Protein AF-W6RPZ1-F1 (afdb_monomer_lite)

Organism: NCBI:txid348824

Secondary structure (DSSP, 8-state):
-----------HHHHHHHHHTTSPPPPSEEEEEETTTTEEEEEE-TTT-SEEEEEETTEEEEEESGGGGGGHHHHHHHHHHHHTTS-HHHHHHHHHHHHHHHHHH-SHHHHHHHHS-HHHHHHHIIIIITTT--HHHHHHHHHHHHHHHHHT-TT--GGGHHHHHTSPPPPP-----------PPP-

Structure (mmCIF, N/CA/C/O backbone):
data_AF-W6RPZ1-F1
#
_entry.id   AF-W6RPZ1-F1
#
loop_
_atom_site.group_PDB
_atom_site.id
_atom_site.type_symbol
_atom_site.label_atom_id
_atom_site.label_alt_id
_atom_site.label_comp_id
_atom_site.label_asym_id
_atom_site.label_entity_id
_atom_site.label_seq_id
_atom_site.pdbx_PDB_ins_code
_atom_site.Cartn_x
_atom_site.Cartn_y
_atom_site.Cartn_z
_atom_site.occupancy
_atom_site.B_iso_or_equiv
_atom_site.auth_seq_id
_atom_site.auth_comp_id
_atom_site.auth_asym_id
_atom_site.auth_atom_id
_atom_site.pdbx_PDB_model_num
ATOM 1 N N . MET A 1 1 ? 22.944 -23.052 -33.162 1.00 38.25 1 MET A N 1
ATOM 2 C CA . MET A 1 1 ? 22.452 -21.663 -33.045 1.00 38.25 1 MET A CA 1
ATOM 3 C C . MET A 1 1 ? 21.225 -21.712 -32.154 1.00 38.25 1 MET A C 1
ATOM 5 O O . MET A 1 1 ? 20.197 -22.209 -32.590 1.00 38.25 1 MET A O 1
ATOM 9 N N . ASN A 1 2 ? 21.373 -21.346 -30.879 1.00 35.12 2 ASN A N 1
ATOM 10 C CA . ASN A 1 2 ? 20.281 -21.410 -29.909 1.00 35.12 2 ASN A CA 1
ATOM 11 C C . ASN A 1 2 ? 19.407 -20.166 -30.061 1.00 35.12 2 ASN A C 1
ATOM 13 O O . ASN A 1 2 ? 19.820 -19.068 -29.692 1.00 35.12 2 ASN A O 1
ATOM 17 N N . ASN A 1 3 ? 18.204 -20.355 -30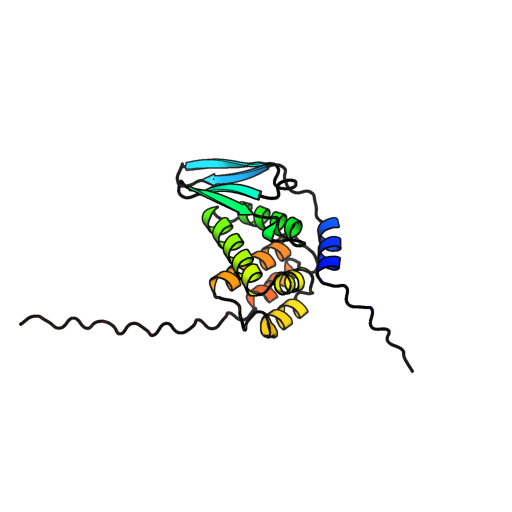.599 1.00 40.59 3 ASN A N 1
ATOM 18 C CA . ASN A 1 3 ? 17.135 -19.370 -30.541 1.00 40.59 3 ASN A CA 1
ATOM 19 C C . ASN A 1 3 ? 16.603 -19.329 -29.104 1.00 40.59 3 ASN A C 1
ATOM 21 O O . ASN A 1 3 ? 15.656 -20.036 -28.767 1.00 40.59 3 ASN A O 1
ATOM 25 N N . ASN A 1 4 ? 17.228 -18.516 -28.250 1.00 40.59 4 ASN A N 1
ATOM 26 C CA . ASN A 1 4 ? 16.600 -18.085 -27.007 1.00 40.59 4 ASN A CA 1
ATOM 27 C C . ASN A 1 4 ? 15.444 -17.156 -27.383 1.00 40.59 4 ASN A C 1
ATOM 29 O O . ASN A 1 4 ? 15.630 -15.955 -27.577 1.00 40.59 4 ASN A O 1
ATOM 33 N N . ALA A 1 5 ? 14.256 -17.738 -27.524 1.00 39.44 5 ALA A N 1
ATOM 34 C CA . ALA A 1 5 ? 13.014 -16.995 -27.476 1.00 39.44 5 ALA A CA 1
ATOM 35 C C . ALA A 1 5 ? 12.955 -16.300 -26.111 1.00 39.44 5 ALA A C 1
ATOM 37 O O . ALA A 1 5 ? 12.783 -16.938 -25.076 1.00 39.44 5 ALA A O 1
ATOM 38 N N . ILE A 1 6 ? 13.179 -14.989 -26.113 1.00 43.00 6 ILE A N 1
ATOM 39 C CA . ILE A 1 6 ? 12.844 -14.124 -24.990 1.00 43.00 6 ILE A CA 1
ATOM 40 C C . ILE A 1 6 ? 11.321 -14.193 -24.899 1.00 43.00 6 ILE A C 1
ATOM 42 O O . ILE A 1 6 ? 10.632 -13.672 -25.778 1.00 43.00 6 ILE A O 1
ATOM 46 N N . GLU A 1 7 ? 10.792 -14.902 -23.900 1.00 44.97 7 GLU A N 1
ATOM 47 C CA . GLU A 1 7 ? 9.366 -14.820 -23.601 1.00 44.97 7 GLU A CA 1
ATOM 48 C C . GLU A 1 7 ? 8.992 -13.342 -23.425 1.00 44.97 7 GLU A C 1
ATOM 50 O O . GLU A 1 7 ? 9.754 -12.589 -22.806 1.00 44.97 7 GLU A O 1
ATOM 55 N N . PRO A 1 8 ? 7.864 -12.882 -23.990 1.00 45.50 8 PRO A N 1
ATOM 56 C CA . PRO A 1 8 ? 7.471 -11.492 -23.860 1.00 45.50 8 PRO A CA 1
ATOM 57 C C . PRO A 1 8 ? 7.270 -11.204 -22.374 1.00 45.50 8 PRO A C 1
ATOM 59 O O . PRO A 1 8 ? 6.371 -11.771 -21.756 1.00 45.50 8 PRO A O 1
ATOM 62 N N . TYR A 1 9 ? 8.117 -10.339 -21.803 1.00 52.22 9 TYR A N 1
ATOM 63 C CA . TYR A 1 9 ? 7.923 -9.787 -20.465 1.00 52.22 9 TYR A CA 1
ATOM 64 C C . TYR A 1 9 ? 6.465 -9.339 -20.352 1.00 52.22 9 TYR A C 1
ATOM 66 O O . TYR A 1 9 ? 6.055 -8.370 -20.996 1.00 52.22 9 TYR A O 1
ATOM 74 N N . SER A 1 10 ? 5.655 -10.075 -19.590 1.00 61.75 10 SER A N 1
ATOM 75 C CA . SER A 1 10 ? 4.268 -9.689 -19.370 1.00 61.75 10 SER A CA 1
ATOM 76 C C . SER A 1 10 ? 4.265 -8.328 -18.692 1.00 61.75 10 SER A C 1
ATOM 78 O O . SER A 1 10 ? 5.002 -8.125 -17.725 1.00 61.75 10 SER A O 1
ATOM 80 N N . ALA A 1 11 ? 3.448 -7.400 -19.194 1.00 81.75 11 ALA A N 1
ATOM 81 C CA . ALA A 1 11 ? 3.313 -6.081 -18.591 1.00 81.75 11 ALA A CA 1
ATOM 82 C C . ALA A 1 11 ? 3.039 -6.214 -17.076 1.00 81.75 11 ALA A C 1
ATOM 84 O O . ALA A 1 11 ? 2.285 -7.115 -16.688 1.00 81.75 11 ALA A O 1
ATOM 85 N N . PRO A 1 12 ? 3.598 -5.336 -16.217 1.00 83.56 12 PRO A N 1
ATOM 86 C CA . PRO A 1 12 ? 3.402 -5.406 -14.766 1.00 83.56 12 PRO A CA 1
ATOM 87 C C . PRO A 1 12 ? 1.932 -5.526 -14.347 1.00 83.56 12 PRO A C 1
ATOM 89 O O . PRO A 1 12 ? 1.624 -6.214 -13.381 1.00 83.56 12 PRO A O 1
ATOM 92 N N . SER A 1 13 ? 1.014 -4.930 -15.112 1.00 86.06 13 SER A N 1
ATOM 93 C CA . SER A 1 13 ? -0.432 -5.040 -14.907 1.00 86.06 13 SER A CA 1
ATOM 94 C C . SER A 1 13 ? -0.954 -6.480 -14.962 1.00 86.06 13 SER A C 1
ATOM 96 O O . SER A 1 13 ? -1.720 -6.878 -14.088 1.00 86.06 13 SER A O 1
ATOM 98 N N . VAL A 1 14 ? -0.507 -7.284 -15.931 1.00 89.88 14 VAL A N 1
ATOM 99 C CA . VAL A 1 14 ? -0.912 -8.693 -16.079 1.00 89.88 14 VAL A CA 1
ATOM 100 C C . VAL A 1 14 ? -0.417 -9.520 -14.898 1.00 89.88 14 VAL A C 1
ATOM 102 O O . VAL A 1 14 ? -1.154 -10.350 -14.361 1.00 89.88 14 VAL A O 1
ATOM 105 N N . GLU A 1 15 ? 0.824 -9.286 -14.474 1.00 93.06 15 GLU A N 1
ATOM 106 C CA . GLU A 1 15 ? 1.410 -10.033 -13.364 1.00 93.06 15 GLU A CA 1
ATOM 107 C C . GLU A 1 15 ? 0.782 -9.639 -12.023 1.00 93.06 15 GLU A C 1
ATOM 109 O O . GLU A 1 15 ? 0.489 -10.512 -11.206 1.00 93.06 15 GLU A O 1
ATOM 114 N N . ILE A 1 16 ? 0.447 -8.358 -11.834 1.00 94.44 16 ILE A N 1
ATOM 115 C CA . ILE A 1 16 ? -0.353 -7.915 -10.689 1.00 94.44 16 ILE A CA 1
ATOM 116 C C . ILE A 1 16 ? -1.702 -8.633 -10.669 1.00 94.44 16 ILE A C 1
ATOM 118 O O . ILE A 1 16 ? -2.063 -9.178 -9.631 1.00 94.44 16 ILE A O 1
ATOM 122 N N . THR A 1 17 ? -2.425 -8.711 -11.791 1.00 93.62 17 THR A N 1
ATOM 123 C CA . THR A 1 17 ? -3.714 -9.422 -11.835 1.00 93.62 17 THR A CA 1
ATOM 124 C C . THR A 1 17 ? -3.567 -10.894 -11.437 1.00 93.62 17 THR A C 1
ATOM 126 O O . THR A 1 17 ? -4.350 -11.395 -10.626 1.00 93.62 17 THR A O 1
ATOM 129 N N . ARG A 1 18 ? -2.542 -11.591 -11.945 1.00 93.75 18 ARG A N 1
ATOM 130 C CA . ARG A 1 18 ? -2.256 -12.990 -11.572 1.00 93.75 18 ARG A CA 1
ATOM 131 C C . ARG A 1 18 ? -1.896 -13.140 -10.099 1.00 93.75 18 ARG A C 1
ATOM 133 O O . ARG A 1 18 ? -2.309 -14.113 -9.470 1.00 93.75 18 ARG A O 1
ATOM 140 N N . MET A 1 19 ? -1.120 -12.205 -9.559 1.00 95.31 19 MET A N 1
ATOM 141 C CA . MET A 1 19 ? -0.749 -12.175 -8.149 1.00 95.31 19 MET A CA 1
ATOM 142 C C . MET A 1 19 ? -1.978 -11.935 -7.269 1.00 95.31 19 MET A C 1
ATOM 144 O O . MET A 1 19 ? -2.197 -12.691 -6.326 1.00 95.31 19 MET A O 1
ATOM 148 N N . SER A 1 20 ? -2.816 -10.951 -7.606 1.00 95.25 20 SER A N 1
ATOM 149 C CA . SER A 1 20 ? -4.053 -10.629 -6.888 1.00 95.25 20 SER A CA 1
ATOM 150 C C . SER A 1 20 ? -5.038 -11.794 -6.861 1.00 95.25 20 SER A C 1
ATOM 152 O O . SER A 1 20 ? -5.649 -12.035 -5.825 1.00 95.25 20 SER A O 1
ATOM 154 N N . ALA A 1 21 ? -5.143 -12.562 -7.948 1.00 94.56 21 ALA A N 1
ATOM 155 C CA . ALA A 1 21 ? -6.014 -13.737 -8.018 1.00 94.56 21 ALA A CA 1
ATOM 156 C C . ALA A 1 21 ? -5.616 -14.873 -7.052 1.00 94.56 21 ALA A C 1
ATOM 158 O O . ALA A 1 21 ? -6.431 -15.748 -6.772 1.00 94.56 21 ALA A O 1
ATOM 159 N N . LYS A 1 22 ? -4.373 -14.877 -6.551 1.00 95.38 22 LYS A N 1
ATOM 160 C CA . LYS A 1 22 ? -3.854 -15.883 -5.606 1.00 95.38 22 LYS A CA 1
ATOM 161 C C . LYS A 1 22 ? -3.906 -15.423 -4.148 1.00 95.38 22 LYS A C 1
ATOM 163 O O . LYS A 1 22 ? -3.522 -16.189 -3.265 1.00 95.38 22 LYS A O 1
ATOM 168 N N . LEU A 1 23 ? -4.311 -14.179 -3.889 1.00 96.25 23 LEU A N 1
ATOM 169 C CA . LEU A 1 23 ? -4.350 -13.644 -2.534 1.00 96.25 23 LEU A CA 1
ATOM 170 C C . LEU A 1 23 ? -5.504 -14.264 -1.733 1.00 96.25 23 LEU A C 1
ATOM 172 O O . LEU A 1 23 ? -6.567 -14.539 -2.297 1.00 96.25 23 LEU A O 1
ATOM 176 N N . PRO A 1 24 ? -5.315 -14.488 -0.421 1.00 96.31 24 PRO A N 1
ATOM 177 C CA . PRO A 1 24 ? -6.399 -14.927 0.444 1.00 96.31 24 PRO A CA 1
ATOM 178 C C . PRO A 1 24 ? -7.517 -13.870 0.497 1.00 96.31 24 PRO A C 1
ATOM 180 O O . PRO A 1 24 ? -7.294 -12.702 0.177 1.00 96.31 24 PRO A O 1
ATOM 183 N N . PRO A 1 25 ? -8.733 -14.244 0.924 1.00 96.12 25 PRO A N 1
ATOM 184 C CA . PRO A 1 25 ? -9.781 -13.261 1.154 1.00 96.12 25 PRO A CA 1
ATOM 185 C C . PRO A 1 25 ? -9.370 -12.274 2.257 1.00 96.12 25 PRO A C 1
ATOM 187 O O . PRO A 1 25 ? -8.795 -12.655 3.279 1.00 96.12 25 PRO A O 1
ATOM 190 N N . LEU A 1 26 ? -9.709 -10.998 2.060 1.00 96.38 26 LEU A N 1
ATOM 191 C CA . LEU A 1 26 ? -9.531 -9.959 3.073 1.00 96.38 26 LEU A CA 1
ATOM 192 C C . LEU A 1 26 ? -10.459 -10.202 4.273 1.00 96.38 26 LEU A C 1
ATOM 194 O O . LEU A 1 26 ? -11.569 -10.714 4.097 1.00 96.38 26 LEU A O 1
ATOM 198 N N . PRO A 1 27 ? -10.053 -9.807 5.494 1.00 95.00 27 PRO A N 1
ATOM 199 C CA . PRO A 1 27 ? -10.939 -9.884 6.643 1.00 95.00 27 PRO A CA 1
ATOM 200 C C . PRO A 1 27 ? -12.176 -8.996 6.424 1.00 95.00 27 PRO A C 1
ATOM 202 O O . PRO A 1 27 ? -12.043 -7.872 5.933 1.00 95.00 27 PRO A O 1
ATOM 205 N N . PRO A 1 28 ? -13.376 -9.450 6.831 1.00 93.50 28 PRO A N 1
ATOM 206 C CA . PRO A 1 28 ? -14.614 -8.694 6.625 1.00 93.50 28 PRO A CA 1
ATOM 207 C C . PRO A 1 28 ? -14.677 -7.423 7.481 1.00 93.50 28 PRO A C 1
ATOM 209 O O . PRO A 1 28 ? -15.395 -6.481 7.155 1.00 93.50 28 PRO A O 1
ATOM 212 N N . VAL A 1 29 ? -13.933 -7.402 8.592 1.00 95.75 29 VAL A N 1
ATOM 213 C CA . VAL A 1 29 ? -13.877 -6.283 9.530 1.00 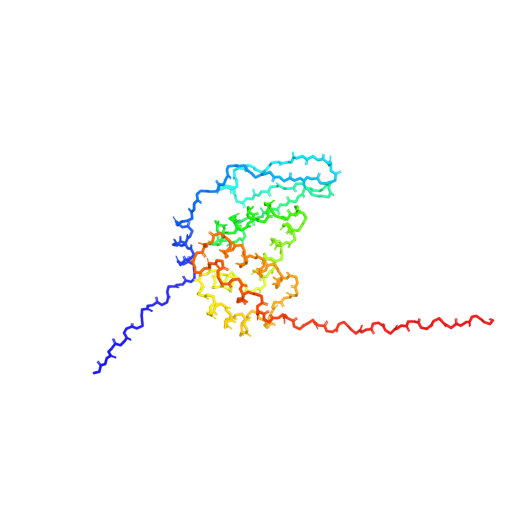95.75 29 VAL A CA 1
ATOM 214 C C . VAL A 1 29 ? -12.432 -6.039 9.944 1.00 95.75 29 VAL A C 1
ATOM 216 O O . VAL A 1 29 ? -11.751 -6.953 10.411 1.00 95.75 29 VAL A O 1
ATOM 219 N N . ILE A 1 30 ? -11.989 -4.791 9.836 1.00 96.00 30 ILE A N 1
ATOM 220 C CA . ILE A 1 30 ? -10.723 -4.303 10.388 1.00 96.00 30 ILE A CA 1
ATOM 221 C C . ILE A 1 30 ? -11.070 -3.424 11.578 1.00 96.00 30 ILE A C 1
ATOM 223 O O . ILE A 1 30 ? -11.913 -2.537 11.466 1.00 96.00 30 ILE A O 1
ATOM 227 N N . ARG A 1 31 ? -10.436 -3.661 12.724 1.00 95.75 31 ARG A N 1
ATOM 228 C CA . ARG A 1 31 ? -10.600 -2.817 13.909 1.00 95.75 31 ARG A CA 1
ATOM 229 C C . ARG A 1 31 ? -9.375 -1.940 14.083 1.00 95.75 31 ARG A C 1
ATOM 231 O O . ARG A 1 31 ? -8.261 -2.412 13.876 1.00 95.75 31 ARG A O 1
ATOM 238 N N . TYR A 1 32 ? -9.593 -0.701 14.492 1.00 95.38 32 TYR A N 1
ATOM 239 C CA . TYR A 1 32 ? -8.529 0.228 14.840 1.00 95.38 32 TYR A CA 1
ATOM 240 C C . TYR A 1 32 ? -8.935 1.040 16.067 1.00 95.38 32 TYR A C 1
ATOM 242 O O . TYR A 1 32 ? -10.123 1.183 16.359 1.00 95.38 32 TYR A O 1
ATOM 250 N N . PHE A 1 33 ? -7.946 1.531 16.802 1.00 93.38 33 PHE A N 1
ATOM 251 C CA . PHE A 1 33 ? -8.168 2.385 17.960 1.00 93.38 33 PHE A CA 1
ATOM 252 C C . PHE A 1 33 ? -8.067 3.853 17.539 1.00 93.38 33 PHE A C 1
ATOM 254 O O . PHE A 1 33 ? -7.085 4.234 16.904 1.00 93.38 33 PHE A O 1
ATOM 261 N N . ASP A 1 34 ? -9.096 4.636 17.848 1.00 92.00 34 ASP A N 1
ATOM 262 C CA . ASP A 1 34 ? -9.131 6.089 17.684 1.00 92.00 34 ASP A CA 1
ATOM 263 C C . ASP A 1 34 ? -8.743 6.722 19.023 1.00 92.00 34 ASP A C 1
ATOM 265 O O . ASP A 1 34 ? -9.481 6.618 20.004 1.00 92.00 34 ASP A O 1
ATOM 269 N N . ASP A 1 35 ? -7.562 7.327 19.073 1.00 89.62 35 ASP A N 1
ATOM 270 C CA . ASP A 1 35 ? -6.992 7.923 20.279 1.00 89.62 35 ASP A CA 1
ATOM 271 C C . ASP A 1 35 ? -7.631 9.268 20.645 1.00 89.62 35 ASP A C 1
ATOM 273 O O . ASP A 1 35 ? -7.681 9.612 21.826 1.00 89.62 35 ASP A O 1
ATOM 277 N N . PHE A 1 36 ? -8.185 9.992 19.670 1.00 90.12 36 PHE A N 1
ATOM 278 C CA . PHE A 1 36 ? -8.872 11.260 19.899 1.00 90.12 36 PHE A CA 1
ATOM 279 C C . PHE A 1 36 ? -10.185 11.057 20.660 1.00 90.12 36 PHE A C 1
ATOM 281 O O . PHE A 1 36 ? -10.463 11.769 21.626 1.00 90.12 36 PHE A O 1
ATOM 288 N N . TYR A 1 37 ? -10.985 10.069 20.252 1.00 91.44 37 TYR A N 1
ATOM 289 C CA . TYR A 1 37 ? -12.233 9.713 20.941 1.00 91.44 37 TYR A CA 1
ATOM 290 C C . TYR A 1 37 ? -12.067 8.599 21.981 1.00 91.44 37 TYR A C 1
ATOM 292 O O . TYR A 1 37 ? -13.023 8.285 22.690 1.00 91.44 37 TYR A O 1
ATOM 300 N N . ASN A 1 38 ? -10.868 8.023 22.098 1.00 92.75 38 ASN A N 1
ATOM 301 C CA . ASN A 1 38 ? -10.547 6.921 23.004 1.00 92.75 38 ASN A CA 1
ATOM 302 C C . ASN A 1 38 ? -11.487 5.708 22.821 1.00 92.75 38 ASN A C 1
ATOM 304 O O . ASN A 1 38 ? -11.974 5.128 23.795 1.00 92.75 38 ASN A O 1
ATOM 308 N N . GLU A 1 39 ? -11.762 5.322 21.569 1.00 94.56 39 GLU A N 1
ATOM 309 C CA . GLU A 1 39 ? -12.688 4.230 21.249 1.00 94.56 39 GLU A CA 1
ATOM 310 C C . GLU A 1 39 ? -12.196 3.287 20.144 1.00 94.56 39 GLU A C 1
ATOM 312 O O . GLU A 1 39 ? -11.403 3.638 19.271 1.00 94.56 39 GLU A O 1
ATOM 317 N N . MET A 1 40 ? -12.695 2.047 20.174 1.00 95.75 40 MET A N 1
ATOM 318 C CA . MET A 1 40 ? -12.450 1.072 19.113 1.00 95.75 40 MET A CA 1
ATOM 319 C C . MET A 1 40 ? -13.421 1.302 17.956 1.00 95.75 40 MET A C 1
ATOM 321 O O . MET A 1 40 ? -14.633 1.154 18.109 1.00 95.75 40 MET A O 1
ATOM 325 N N . ARG A 1 41 ? -12.881 1.574 16.771 1.00 95.81 41 ARG A N 1
ATOM 326 C CA . ARG A 1 41 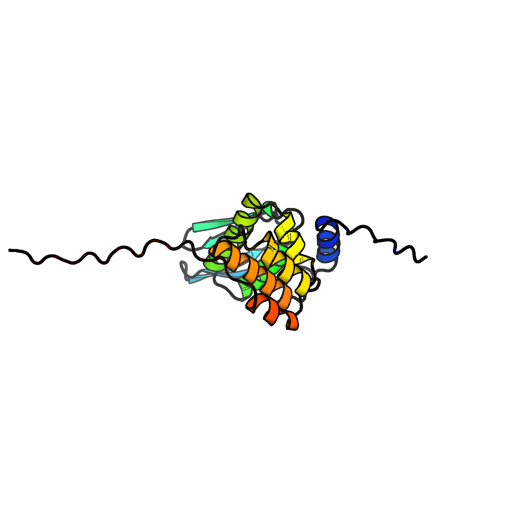? -13.636 1.714 15.524 1.00 95.81 41 ARG A CA 1
ATOM 327 C C . ARG A 1 41 ? -13.472 0.491 14.632 1.00 95.81 41 ARG A C 1
ATOM 329 O O . ARG A 1 41 ? -12.566 -0.328 14.808 1.00 95.81 41 ARG A O 1
ATOM 336 N N . SER A 1 42 ? -14.373 0.356 13.661 1.00 96.06 42 SER A N 1
ATOM 337 C CA . SER A 1 42 ? -14.346 -0.742 12.697 1.00 96.06 42 SER A CA 1
ATOM 338 C C . SER A 1 42 ? -14.580 -0.264 11.273 1.00 96.06 42 SER A C 1
ATOM 340 O O . SER A 1 42 ? -15.553 0.442 11.021 1.00 96.06 42 SER A O 1
ATOM 342 N N . ILE A 1 43 ? -13.753 -0.739 10.351 1.00 96.12 43 ILE A N 1
ATOM 343 C CA . ILE A 1 43 ? -13.933 -0.624 8.904 1.00 96.12 43 ILE A CA 1
ATOM 344 C C . ILE A 1 43 ? -14.510 -1.957 8.428 1.00 96.12 43 ILE A C 1
ATOM 346 O O . ILE A 1 43 ? -13.993 -3.015 8.796 1.00 96.12 43 ILE A O 1
ATOM 350 N N . ARG A 1 44 ? -15.585 -1.919 7.643 1.00 94.56 44 ARG A N 1
ATOM 351 C CA . ARG A 1 44 ? -16.259 -3.108 7.101 1.00 94.56 44 ARG A CA 1
ATOM 352 C C . ARG A 1 44 ? -16.146 -3.134 5.583 1.00 94.56 44 ARG A C 1
ATOM 354 O O . ARG A 1 44 ? -15.914 -2.094 4.975 1.00 94.56 44 ARG A O 1
ATOM 361 N N . ASP A 1 45 ? -16.289 -4.323 5.005 1.00 91.19 45 ASP A N 1
ATOM 362 C CA . ASP A 1 45 ? -16.468 -4.524 3.560 1.00 91.19 45 ASP A CA 1
ATOM 363 C C . ASP A 1 45 ? -15.353 -3.905 2.694 1.00 91.19 45 ASP A C 1
ATOM 365 O O . ASP A 1 45 ? -15.576 -3.441 1.575 1.00 91.19 45 ASP A O 1
ATOM 369 N N . ILE A 1 46 ? -14.113 -3.913 3.201 1.00 94.62 46 ILE A N 1
ATOM 370 C CA . ILE A 1 46 ? -12.951 -3.368 2.480 1.00 94.62 46 ILE A CA 1
ATOM 371 C C . ILE A 1 46 ? -12.703 -4.088 1.147 1.00 94.62 46 ILE A C 1
ATOM 373 O O . ILE A 1 46 ? -12.176 -3.487 0.220 1.00 94.62 46 ILE A O 1
ATOM 377 N N . SER A 1 47 ? -13.077 -5.366 1.029 1.00 92.81 47 SER A N 1
ATOM 378 C CA . SER A 1 47 ? -12.861 -6.156 -0.187 1.00 92.81 47 SER A CA 1
ATOM 379 C C . SER A 1 47 ? -13.643 -5.611 -1.381 1.00 92.81 47 SER A C 1
ATOM 381 O O . SER A 1 47 ? -13.076 -5.483 -2.465 1.00 92.81 47 SER A O 1
ATOM 383 N N . SER A 1 48 ? -14.912 -5.256 -1.175 1.00 91.75 48 SER A N 1
ATOM 384 C CA . SER A 1 48 ? -15.826 -4.761 -2.210 1.00 91.75 48 SER A CA 1
ATOM 385 C C . SER A 1 48 ? -15.829 -3.239 -2.351 1.00 91.75 48 SER A C 1
ATOM 387 O O . SER A 1 48 ? -16.312 -2.724 -3.356 1.00 91.75 48 SER A O 1
ATOM 389 N N . SER A 1 49 ? -15.293 -2.511 -1.372 1.00 93.00 49 SER A N 1
ATOM 390 C CA . SER A 1 49 ? -15.302 -1.048 -1.376 1.00 93.00 49 SER A CA 1
ATOM 391 C C . SER A 1 49 ? -14.154 -0.471 -2.211 1.00 93.00 49 SER A C 1
ATOM 393 O O . SER A 1 49 ? -12.989 -0.792 -1.977 1.00 93.00 49 SER A O 1
ATOM 395 N N . GLY A 1 50 ? -14.468 0.429 -3.148 1.00 93.69 50 GLY A N 1
ATOM 396 C CA . GLY A 1 50 ? -13.474 1.258 -3.854 1.00 93.69 50 GLY A CA 1
ATOM 397 C C . GLY A 1 50 ? -12.933 2.401 -2.989 1.00 93.69 50 GLY A C 1
ATOM 398 O O . GLY A 1 50 ? -11.837 2.902 -3.199 1.00 93.69 50 GLY A O 1
ATOM 399 N N . LYS A 1 51 ? -13.662 2.778 -1.934 1.00 95.38 51 LYS A N 1
ATOM 400 C CA . LYS A 1 51 ? -13.271 3.831 -0.997 1.00 95.38 51 LYS A CA 1
ATOM 401 C C . LYS A 1 51 ? -13.728 3.483 0.410 1.00 95.38 51 LYS A C 1
ATOM 403 O O . LYS A 1 51 ? -14.834 2.983 0.591 1.00 95.38 51 LYS A O 1
ATOM 408 N N . ILE A 1 52 ? -12.900 3.783 1.403 1.00 95.81 52 ILE A N 1
ATOM 409 C CA . ILE A 1 52 ? -13.245 3.613 2.819 1.00 95.81 52 ILE A CA 1
ATOM 410 C C . ILE A 1 52 ? -13.103 4.931 3.572 1.00 95.81 52 ILE A C 1
ATOM 412 O O . ILE A 1 52 ? -12.266 5.766 3.222 1.00 95.81 52 ILE A O 1
ATOM 416 N N . SER A 1 53 ? -13.921 5.094 4.609 1.00 95.25 53 SER A N 1
ATOM 417 C CA . SER A 1 53 ? -13.843 6.205 5.554 1.00 95.25 53 SER A CA 1
ATOM 418 C C . SER A 1 53 ? -13.162 5.771 6.851 1.00 95.25 53 SER A C 1
ATOM 420 O O . SER A 1 53 ? -13.359 4.649 7.323 1.00 95.25 53 SER A O 1
ATOM 422 N N . ILE A 1 54 ? -12.339 6.655 7.405 1.00 94.81 54 ILE A N 1
ATOM 423 C CA . ILE A 1 54 ? -11.593 6.466 8.645 1.00 94.81 54 ILE A CA 1
ATOM 424 C C . ILE A 1 54 ? -11.658 7.780 9.416 1.00 94.81 54 ILE A C 1
ATOM 426 O O . ILE A 1 54 ? -11.247 8.824 8.914 1.00 94.81 54 ILE A O 1
ATOM 430 N N . LEU A 1 55 ? -12.139 7.725 10.651 1.00 94.38 55 LEU A N 1
ATOM 431 C CA . LEU A 1 55 ? -12.064 8.851 11.571 1.00 94.38 55 LEU A CA 1
ATOM 432 C C . LEU A 1 55 ? -10.722 8.842 12.304 1.00 94.38 55 LEU A C 1
ATOM 434 O O . LEU A 1 55 ? -10.374 7.819 12.900 1.00 94.38 55 LEU A O 1
ATOM 438 N N . VAL A 1 56 ? -9.990 9.953 12.211 1.00 91.06 56 VAL A N 1
ATOM 439 C CA . VAL A 1 56 ? -8.657 10.161 12.793 1.00 91.06 56 VAL A CA 1
ATOM 440 C C . VAL A 1 56 ? -8.488 11.633 13.161 1.00 91.06 56 VAL A C 1
ATOM 442 O O . VAL A 1 56 ? -8.858 12.503 12.373 1.00 91.06 56 VAL A O 1
ATOM 445 N N . ASP A 1 57 ? -7.924 11.924 14.335 1.00 88.62 57 ASP A N 1
ATOM 446 C CA . ASP A 1 57 ? -7.720 13.291 14.846 1.00 88.62 57 ASP A CA 1
ATOM 447 C C . ASP A 1 57 ? -9.012 14.137 14.850 1.00 88.62 57 ASP A C 1
ATOM 449 O O . ASP A 1 57 ? -9.004 15.327 14.527 1.00 88.62 57 ASP A O 1
ATOM 453 N N . GLY A 1 58 ? -10.160 13.511 15.133 1.00 90.25 58 GLY A N 1
ATOM 454 C CA . GLY A 1 58 ? -11.466 14.181 15.089 1.00 90.25 58 GLY A CA 1
ATOM 455 C C . GLY A 1 58 ? -12.005 14.458 13.679 1.00 90.25 58 GLY A C 1
ATOM 456 O O . GLY A 1 58 ? -13.063 15.070 13.537 1.00 90.25 58 GLY A O 1
ATOM 457 N N . LEU A 1 59 ? -11.300 14.031 12.627 1.00 92.69 59 LEU A N 1
ATOM 458 C CA . LEU A 1 59 ? -11.637 14.319 11.236 1.00 92.69 59 LEU A CA 1
ATOM 459 C C . LEU A 1 59 ? -11.888 13.043 10.441 1.00 92.69 59 LEU A C 1
ATOM 461 O O . LEU A 1 59 ? -11.161 12.056 10.537 1.00 92.69 59 LEU A O 1
ATOM 465 N N . GLU A 1 60 ? -12.903 13.094 9.585 1.00 94.69 60 GLU A N 1
ATOM 466 C CA . GLU A 1 60 ? -13.162 12.025 8.632 1.00 94.69 60 GLU A CA 1
ATOM 467 C C . GLU A 1 60 ? -12.178 12.129 7.460 1.00 94.69 60 GLU A C 1
ATOM 469 O O . GLU A 1 60 ? -12.009 13.178 6.822 1.00 94.69 60 GLU A O 1
ATOM 474 N N . ARG A 1 61 ? -11.475 11.031 7.201 1.00 95.38 61 ARG A N 1
ATOM 475 C CA . ARG A 1 61 ? -10.500 10.873 6.125 1.00 95.38 61 ARG A CA 1
ATOM 476 C C . ARG A 1 61 ? -10.897 9.692 5.266 1.00 95.38 61 ARG A C 1
ATOM 478 O O . ARG A 1 61 ? -11.515 8.745 5.735 1.00 95.38 61 ARG A O 1
ATOM 485 N N . PHE A 1 62 ? -10.489 9.732 4.006 1.00 95.50 62 PHE A N 1
ATOM 486 C CA . PHE A 1 62 ? -10.810 8.674 3.064 1.00 95.50 62 PHE A CA 1
ATOM 487 C C . PHE A 1 62 ? -9.555 8.062 2.465 1.00 95.50 62 PHE A C 1
ATOM 489 O O . PHE A 1 62 ? -8.608 8.776 2.130 1.00 95.50 62 PHE A O 1
ATOM 496 N N . ILE A 1 63 ? -9.591 6.746 2.281 1.00 96.75 63 ILE A N 1
ATOM 497 C CA . ILE A 1 63 ? -8.662 6.035 1.407 1.00 96.75 63 ILE A CA 1
ATOM 498 C C . ILE A 1 63 ? -9.440 5.653 0.156 1.00 96.75 63 ILE A C 1
ATOM 500 O O . ILE A 1 63 ? -10.417 4.913 0.238 1.00 96.75 63 ILE A O 1
ATOM 504 N N . ASP A 1 64 ? -9.006 6.201 -0.973 1.00 96.12 64 ASP A N 1
ATOM 505 C CA . ASP A 1 64 ? -9.508 5.877 -2.302 1.00 96.12 64 ASP A CA 1
ATOM 506 C C . ASP A 1 64 ? -8.633 4.765 -2.889 1.00 96.12 64 ASP A C 1
ATOM 508 O O . ASP A 1 64 ? -7.456 4.982 -3.193 1.00 96.12 64 ASP A O 1
ATOM 512 N N . PHE A 1 65 ? -9.188 3.558 -2.953 1.00 97.00 65 PHE A N 1
ATOM 513 C CA . PHE A 1 65 ? -8.509 2.398 -3.505 1.00 97.00 65 PHE A CA 1
ATOM 514 C C . PHE A 1 65 ? -8.580 2.334 -5.030 1.00 97.00 65 PHE A C 1
ATOM 516 O O . PHE A 1 65 ? -7.664 1.786 -5.645 1.00 97.00 65 PHE A O 1
ATOM 523 N N . ASP A 1 66 ? -9.594 2.944 -5.645 1.00 95.94 66 ASP A N 1
ATOM 524 C CA . ASP A 1 66 ? -9.730 2.998 -7.104 1.00 95.94 66 ASP A CA 1
ATOM 525 C C . ASP A 1 66 ? -8.540 3.746 -7.730 1.00 95.94 66 ASP A C 1
ATOM 527 O O . ASP A 1 66 ? -8.050 3.388 -8.805 1.00 95.94 66 ASP A O 1
ATOM 531 N N . ALA A 1 67 ? -7.978 4.715 -6.998 1.00 95.69 67 ALA A N 1
ATOM 532 C CA . ALA A 1 67 ? -6.757 5.429 -7.371 1.00 95.69 67 ALA A CA 1
ATOM 533 C C . ALA A 1 67 ? -5.498 4.536 -7.477 1.00 95.69 67 ALA A C 1
ATOM 535 O O . ALA A 1 67 ? -4.500 4.956 -8.070 1.00 95.69 67 ALA A O 1
ATOM 536 N N . PHE A 1 68 ? -5.517 3.310 -6.939 1.00 96.88 68 PHE A N 1
ATOM 537 C CA . PHE A 1 68 ? -4.442 2.328 -7.128 1.00 96.88 68 PHE A CA 1
ATOM 538 C C . PHE A 1 68 ? -4.598 1.496 -8.410 1.00 96.88 68 PHE A C 1
ATOM 540 O O . PHE A 1 68 ? -3.681 0.747 -8.752 1.00 96.88 68 PHE A O 1
ATOM 547 N N . GLY A 1 69 ? -5.712 1.605 -9.140 1.00 95.19 69 GLY A N 1
ATOM 548 C CA . GLY A 1 69 ? -5.940 0.859 -10.378 1.00 95.19 69 GLY A CA 1
ATOM 549 C C . GLY A 1 69 ? -5.712 -0.644 -10.194 1.00 95.19 69 GLY A C 1
ATOM 550 O O . GLY A 1 69 ? -6.268 -1.263 -9.290 1.00 95.19 69 GLY A O 1
ATOM 551 N N . VAL A 1 70 ? -4.835 -1.238 -11.010 1.00 95.06 70 VAL A N 1
ATOM 552 C CA . VAL A 1 70 ? -4.530 -2.680 -10.922 1.00 95.06 70 VAL A CA 1
ATOM 553 C C . VAL A 1 70 ? -3.949 -3.096 -9.563 1.00 95.06 70 VAL A C 1
ATOM 555 O O . VAL A 1 70 ? -4.061 -4.259 -9.191 1.00 95.06 70 VAL A O 1
ATOM 558 N N . LEU A 1 71 ? -3.362 -2.165 -8.799 1.00 97.00 71 LEU A N 1
ATOM 559 C CA . LEU A 1 71 ? -2.795 -2.431 -7.475 1.00 97.00 71 LEU A CA 1
ATOM 560 C C . LEU A 1 71 ? -3.825 -2.470 -6.342 1.00 97.00 71 LEU A C 1
ATOM 562 O O . LEU A 1 71 ? -3.425 -2.829 -5.234 1.00 97.00 71 LEU A O 1
ATOM 566 N N . ASP A 1 72 ? -5.099 -2.137 -6.587 1.00 97.19 72 ASP A N 1
ATOM 567 C CA . ASP A 1 72 ? -6.160 -2.048 -5.568 1.00 97.19 72 ASP A CA 1
ATOM 568 C C . ASP A 1 72 ? -6.099 -3.211 -4.564 1.00 97.19 72 ASP A C 1
ATOM 570 O O . ASP A 1 72 ? -5.778 -3.023 -3.388 1.00 97.19 72 ASP A O 1
ATOM 574 N N . ILE A 1 73 ? -6.319 -4.439 -5.039 1.00 97.38 73 ILE A N 1
ATOM 575 C CA . ILE A 1 73 ? -6.455 -5.611 -4.166 1.00 97.38 73 ILE A CA 1
ATOM 576 C C . ILE A 1 73 ? -5.184 -5.861 -3.346 1.00 97.38 73 ILE A C 1
ATOM 578 O O . ILE A 1 73 ? -5.258 -6.229 -2.171 1.00 97.38 73 ILE A O 1
ATOM 582 N N . VAL A 1 74 ? -4.006 -5.637 -3.932 1.00 98.00 74 VAL A N 1
ATOM 583 C CA . VAL A 1 74 ? -2.726 -5.789 -3.224 1.00 98.00 74 VAL A CA 1
ATOM 584 C C . VAL A 1 74 ? -2.577 -4.700 -2.164 1.00 98.00 74 VAL A C 1
ATOM 586 O O . VAL A 1 74 ? -2.193 -4.982 -1.029 1.00 98.00 74 VAL A O 1
ATOM 589 N N . MET A 1 75 ? -2.925 -3.459 -2.501 1.00 98.31 75 MET A N 1
ATOM 590 C CA . MET A 1 75 ? -2.863 -2.333 -1.576 1.00 98.31 75 MET A CA 1
ATOM 591 C C . MET A 1 75 ? -3.877 -2.449 -0.441 1.00 98.31 75 MET A C 1
ATOM 593 O O . MET A 1 75 ? -3.534 -2.096 0.685 1.00 98.31 75 MET A O 1
ATOM 597 N N . LYS A 1 76 ? -5.062 -3.024 -0.667 1.00 98.44 76 LYS A N 1
ATOM 598 C CA . LYS A 1 76 ? -5.997 -3.371 0.413 1.00 98.44 76 LYS A CA 1
ATOM 599 C C . LYS A 1 76 ? -5.346 -4.309 1.428 1.00 98.44 76 LYS A C 1
ATOM 601 O O . LYS A 1 76 ? -5.396 -4.026 2.621 1.00 98.44 76 LYS A O 1
ATOM 606 N N . HIS A 1 77 ? -4.650 -5.357 0.980 1.00 98.56 77 HIS A N 1
ATOM 607 C CA . HIS A 1 77 ? -3.909 -6.260 1.875 1.00 98.56 77 HIS A CA 1
ATOM 608 C C . HIS A 1 77 ? -2.797 -5.543 2.648 1.00 98.56 77 HIS A C 1
ATOM 610 O O . HIS A 1 77 ? -2.650 -5.747 3.854 1.00 98.56 77 HIS A O 1
ATOM 616 N N . VAL A 1 78 ? -2.042 -4.671 1.974 1.00 98.50 78 VAL A N 1
ATOM 617 C CA . VAL A 1 78 ? -1.011 -3.839 2.614 1.00 98.50 78 VAL A CA 1
ATOM 618 C C . VAL A 1 78 ? -1.625 -2.937 3.690 1.00 98.50 78 VAL A C 1
ATOM 620 O O . VAL A 1 78 ? -1.098 -2.864 4.797 1.00 98.50 78 VAL A O 1
ATOM 623 N N . VAL A 1 79 ? -2.754 -2.288 3.399 1.00 98.25 79 VAL A N 1
ATOM 624 C CA . VAL A 1 79 ? -3.460 -1.411 4.345 1.00 98.25 79 VAL A CA 1
ATOM 625 C C . VAL A 1 79 ? -3.996 -2.194 5.543 1.00 98.25 79 VAL A C 1
ATOM 627 O O . VAL A 1 79 ? -3.874 -1.722 6.672 1.00 98.25 79 VAL A O 1
ATOM 630 N N . VAL A 1 80 ? -4.519 -3.406 5.339 1.00 98.06 80 VAL A N 1
ATOM 631 C CA . VAL A 1 80 ? -4.939 -4.285 6.443 1.00 98.06 80 VAL A CA 1
ATOM 632 C C . VAL A 1 80 ? -3.761 -4.636 7.352 1.00 98.06 80 VAL A C 1
ATOM 634 O O . VAL A 1 80 ? -3.879 -4.499 8.569 1.00 98.06 80 VAL A O 1
ATOM 637 N N . ASP A 1 81 ? -2.616 -5.039 6.790 1.00 98.31 81 ASP A N 1
ATOM 638 C CA . ASP A 1 81 ? -1.410 -5.322 7.586 1.00 98.31 81 ASP A CA 1
ATOM 639 C C . ASP A 1 81 ? -0.894 -4.070 8.313 1.00 98.31 81 ASP A C 1
ATOM 641 O O . ASP A 1 81 ? -0.390 -4.169 9.433 1.00 98.31 81 ASP A O 1
ATOM 645 N N . TRP A 1 82 ? -1.053 -2.881 7.728 1.00 98.31 82 TRP A N 1
ATOM 646 C CA . TRP A 1 82 ? -0.723 -1.623 8.396 1.00 98.31 82 TRP A CA 1
ATOM 647 C C . TRP A 1 82 ? -1.632 -1.331 9.585 1.00 98.31 82 TRP A C 1
ATOM 649 O O . TRP A 1 82 ? -1.112 -1.030 10.655 1.00 98.31 82 TRP A O 1
ATOM 659 N N . PHE A 1 83 ? -2.950 -1.479 9.451 1.00 96.88 83 PHE A N 1
ATOM 660 C CA . PHE A 1 83 ? -3.882 -1.271 10.568 1.00 96.88 83 PHE A CA 1
ATOM 661 C C . PHE A 1 83 ? -3.653 -2.225 11.742 1.00 96.88 83 PHE A C 1
ATOM 663 O O . PHE A 1 83 ? -3.925 -1.872 12.884 1.00 96.88 83 PHE A O 1
ATOM 670 N N . GLN A 1 84 ? -3.113 -3.418 11.492 1.00 95.56 84 GLN A N 1
ATOM 671 C CA . GLN A 1 84 ? -2.758 -4.359 12.557 1.00 95.56 84 GLN A CA 1
ATOM 672 C C . GLN A 1 84 ? -1.527 -3.929 13.374 1.00 95.56 84 GLN A C 1
ATOM 674 O O . GLN A 1 84 ? -1.221 -4.555 14.389 1.00 95.56 84 GLN A O 1
ATOM 679 N N . ARG A 1 85 ? -0.768 -2.925 12.915 1.00 95.31 85 ARG A N 1
ATOM 680 C CA . ARG A 1 85 ? 0.584 -2.630 13.423 1.00 95.31 85 ARG A CA 1
ATOM 681 C C . ARG A 1 85 ? 0.846 -1.160 13.709 1.00 95.31 85 ARG A C 1
ATOM 683 O O . ARG A 1 85 ? 1.804 -0.857 14.415 1.00 95.31 85 ARG A O 1
ATOM 690 N N . LEU A 1 86 ? 0.084 -0.269 13.092 1.00 96.00 86 LEU A N 1
ATOM 691 C CA . LEU A 1 86 ? 0.320 1.166 13.073 1.00 96.00 86 LEU A CA 1
ATOM 692 C C . LEU A 1 86 ? -0.937 1.889 13.542 1.00 96.00 86 LEU A C 1
ATOM 694 O O . LEU A 1 86 ? -2.052 1.396 13.365 1.00 96.00 86 LEU A O 1
ATOM 698 N N . ASP A 1 87 ? -0.742 3.078 14.096 1.00 94.12 87 ASP A N 1
ATOM 699 C CA . ASP A 1 87 ? -1.840 3.989 14.380 1.00 94.12 87 ASP A CA 1
ATOM 700 C C . ASP A 1 87 ? -2.520 4.456 13.071 1.00 94.12 87 ASP A C 1
ATOM 702 O O . ASP A 1 87 ? -1.866 4.536 12.019 1.00 94.12 87 ASP A O 1
ATOM 706 N N . PRO A 1 88 ? -3.827 4.774 13.107 1.00 95.38 88 PRO A N 1
ATOM 707 C CA . PRO A 1 88 ? -4.591 5.168 11.923 1.00 95.38 88 PRO A CA 1
ATOM 708 C C . PRO A 1 88 ? -4.003 6.367 11.170 1.00 95.38 88 PRO A C 1
ATOM 710 O O . PRO A 1 88 ? -3.991 6.365 9.935 1.00 95.38 88 PRO A O 1
ATOM 713 N N . THR A 1 89 ? -3.473 7.363 11.887 1.00 95.19 89 THR A N 1
ATOM 714 C CA . THR A 1 89 ? -2.837 8.554 11.303 1.00 95.19 89 THR A CA 1
ATOM 715 C C . THR A 1 89 ? -1.661 8.154 10.425 1.00 95.19 89 THR A C 1
ATOM 717 O O . THR A 1 89 ? -1.579 8.545 9.255 1.00 95.19 89 THR A O 1
ATOM 720 N N . THR A 1 90 ? -0.793 7.285 10.936 1.00 96.31 90 THR A N 1
ATOM 721 C CA . THR A 1 90 ? 0.335 6.732 10.193 1.00 96.31 90 THR A CA 1
ATOM 722 C C . THR A 1 90 ? -0.124 5.929 8.975 1.00 96.31 90 THR A C 1
ATOM 724 O O . THR A 1 90 ? 0.490 6.056 7.909 1.00 96.31 90 THR A O 1
ATOM 727 N N . VAL A 1 91 ? -1.188 5.121 9.082 1.00 97.62 91 VAL A N 1
ATOM 728 C CA . VAL A 1 91 ? -1.739 4.374 7.933 1.00 97.62 91 VAL A CA 1
ATOM 729 C C . VAL A 1 91 ? -2.170 5.336 6.826 1.00 97.62 91 VAL A C 1
ATOM 731 O O . VAL A 1 91 ? -1.721 5.197 5.685 1.00 97.62 91 VAL A O 1
ATOM 734 N N . ILE A 1 92 ? -2.967 6.350 7.167 1.00 97.00 92 ILE A N 1
ATOM 735 C CA . ILE A 1 92 ? -3.459 7.355 6.215 1.00 97.00 92 ILE A CA 1
ATOM 736 C C . ILE A 1 92 ? -2.292 8.089 5.556 1.00 97.00 92 ILE A C 1
ATOM 738 O O . ILE A 1 92 ? -2.252 8.210 4.330 1.00 97.00 92 ILE A O 1
ATOM 742 N N . MET A 1 93 ? -1.308 8.534 6.342 1.00 97.44 93 MET A N 1
ATOM 743 C CA . MET A 1 93 ? -0.125 9.211 5.811 1.00 97.44 93 MET A CA 1
ATOM 744 C C . MET A 1 93 ? 0.649 8.325 4.833 1.00 97.44 93 MET A C 1
ATOM 746 O O . MET A 1 93 ? 1.082 8.799 3.781 1.00 97.44 93 MET A O 1
ATOM 750 N N . LYS A 1 94 ? 0.822 7.034 5.143 1.00 98.50 94 LYS A N 1
ATOM 751 C CA . LYS A 1 94 ? 1.513 6.098 4.248 1.00 98.50 94 LYS A CA 1
ATOM 752 C C . LYS A 1 94 ? 0.749 5.902 2.943 1.00 98.50 94 LYS A C 1
ATOM 754 O O . LYS A 1 94 ? 1.365 6.041 1.890 1.00 98.50 94 LYS A O 1
ATOM 759 N N . VAL A 1 95 ? -0.561 5.657 2.986 1.00 98.38 95 VAL A N 1
ATOM 760 C CA . VAL A 1 95 ? -1.388 5.530 1.769 1.00 98.38 95 VAL A CA 1
ATOM 761 C C . VAL A 1 95 ? -1.303 6.804 0.932 1.00 98.38 95 VAL A C 1
ATOM 763 O O . VAL A 1 95 ? -0.983 6.730 -0.254 1.00 98.38 95 VAL A O 1
ATOM 766 N N . ALA A 1 96 ? -1.497 7.971 1.548 1.00 98.00 96 ALA A N 1
ATOM 767 C CA . ALA A 1 96 ? -1.432 9.255 0.858 1.00 98.00 96 ALA A CA 1
ATOM 768 C C . ALA A 1 96 ? -0.070 9.485 0.183 1.00 98.00 96 ALA A C 1
ATOM 770 O O . ALA A 1 96 ? -0.006 10.015 -0.923 1.00 98.00 96 ALA A O 1
ATOM 771 N N . ASN A 1 97 ? 1.026 9.066 0.819 1.00 98.44 97 ASN A N 1
ATOM 772 C CA . ASN A 1 97 ? 2.367 9.182 0.252 1.00 98.44 97 ASN A CA 1
ATOM 773 C C . ASN A 1 97 ? 2.623 8.182 -0.892 1.00 98.44 97 ASN A C 1
ATOM 775 O O . ASN A 1 97 ? 3.317 8.544 -1.840 1.00 98.44 97 ASN A O 1
ATOM 779 N N . VAL A 1 98 ? 2.052 6.970 -0.861 1.00 98.38 98 VAL A N 1
ATOM 780 C CA . VAL A 1 98 ? 2.100 6.059 -2.024 1.00 98.38 98 VAL A CA 1
ATOM 781 C C . VAL A 1 98 ? 1.300 6.644 -3.189 1.00 98.38 98 VAL A C 1
ATOM 783 O O . VAL A 1 98 ? 1.828 6.741 -4.295 1.00 98.38 98 VAL A O 1
ATOM 786 N N . LEU A 1 99 ? 0.070 7.107 -2.947 1.00 98.19 99 LEU A N 1
ATOM 787 C CA . LEU A 1 99 ? -0.769 7.726 -3.981 1.00 98.19 99 LEU A CA 1
ATOM 788 C C . LEU A 1 99 ? -0.128 8.987 -4.565 1.00 98.19 99 LEU A C 1
ATOM 790 O O . LEU A 1 99 ? -0.166 9.194 -5.773 1.00 98.19 99 LEU A O 1
ATOM 794 N N . ARG A 1 100 ? 0.524 9.809 -3.736 1.00 97.81 100 ARG A N 1
ATOM 795 C CA . ARG A 1 100 ? 1.271 10.985 -4.205 1.00 97.81 100 ARG A CA 1
ATOM 796 C C . ARG A 1 100 ? 2.409 10.601 -5.143 1.00 97.81 100 ARG A C 1
ATOM 798 O O . ARG A 1 100 ? 2.616 11.291 -6.137 1.00 97.81 100 ARG A O 1
ATOM 805 N N . TYR A 1 101 ? 3.128 9.522 -4.839 1.00 97.44 101 TYR A N 1
ATOM 806 C CA . TYR A 1 101 ? 4.164 9.004 -5.726 1.00 97.44 101 TYR A CA 1
ATOM 807 C C . TYR A 1 101 ? 3.563 8.506 -7.049 1.00 97.44 101 TYR A C 1
ATOM 809 O O . TYR A 1 101 ? 4.042 8.906 -8.107 1.00 97.44 101 TYR A O 1
ATOM 817 N N . ILE A 1 102 ? 2.468 7.737 -7.005 1.00 97.00 102 ILE A N 1
ATOM 818 C CA . ILE A 1 102 ? 1.749 7.258 -8.202 1.00 97.00 102 ILE A CA 1
ATOM 819 C C . ILE A 1 102 ? 1.268 8.426 -9.069 1.00 97.00 102 ILE A C 1
ATOM 821 O O . ILE A 1 102 ? 1.492 8.432 -10.274 1.00 97.00 102 ILE A O 1
ATOM 825 N N . ALA A 1 103 ? 0.672 9.456 -8.469 1.00 96.62 103 ALA A N 1
ATOM 826 C CA . ALA A 1 103 ? 0.204 10.634 -9.196 1.00 96.62 103 ALA A CA 1
ATOM 827 C C . ALA A 1 103 ? 1.340 11.385 -9.916 1.00 96.62 103 ALA A C 1
ATOM 829 O O . ALA A 1 103 ? 1.102 12.064 -10.911 1.00 96.62 103 ALA A O 1
ATOM 830 N N . ARG A 1 104 ? 2.576 11.280 -9.411 1.00 95.56 104 ARG A N 1
ATOM 831 C CA . ARG A 1 104 ? 3.758 11.957 -9.961 1.00 95.56 104 ARG A CA 1
ATOM 832 C C . ARG A 1 104 ? 4.504 11.122 -10.996 1.00 95.56 104 ARG A C 1
ATOM 834 O O . ARG A 1 104 ? 4.974 11.672 -11.985 1.00 95.56 104 ARG A O 1
ATOM 841 N N . CYS A 1 105 ? 4.669 9.833 -10.722 1.00 95.00 105 CYS A N 1
ATOM 842 C CA . CYS A 1 105 ? 5.556 8.932 -11.460 1.00 95.00 105 CYS A CA 1
ATOM 843 C C . CYS A 1 105 ? 4.795 7.882 -12.283 1.00 95.00 105 CYS A C 1
ATOM 845 O O . CYS A 1 105 ? 5.415 7.116 -13.015 1.00 95.00 105 CYS A O 1
ATOM 847 N N . GLY A 1 106 ? 3.468 7.842 -12.173 1.00 94.56 106 GLY A N 1
ATOM 848 C CA . GLY A 1 106 ? 2.630 6.793 -12.736 1.00 94.56 106 GLY A CA 1
ATOM 849 C C . GLY A 1 106 ? 2.525 5.567 -11.828 1.00 94.56 106 GLY A C 1
ATOM 850 O O . GLY A 1 106 ? 3.230 5.424 -10.826 1.00 94.56 106 GLY A O 1
ATOM 851 N N . LEU A 1 107 ? 1.612 4.669 -12.194 1.00 94.94 107 LEU A N 1
ATOM 852 C CA . LEU A 1 107 ? 1.351 3.425 -11.467 1.00 94.94 107 LEU A CA 1
ATOM 853 C C . LEU A 1 107 ? 2.465 2.385 -11.668 1.00 94.94 107 LEU A C 1
ATOM 855 O O . LEU A 1 107 ? 2.812 1.636 -10.753 1.00 94.94 107 LEU A O 1
ATOM 859 N N . GLU A 1 108 ? 3.069 2.398 -12.852 1.00 93.50 108 GLU A N 1
ATOM 860 C CA . GLU A 1 108 ? 3.966 1.349 -13.335 1.00 93.50 108 GLU A CA 1
ATOM 861 C C . GLU A 1 108 ? 5.232 1.157 -12.502 1.00 93.50 108 GLU A C 1
ATOM 863 O O . GLU A 1 108 ? 5.573 0.003 -12.235 1.00 93.50 108 GLU A O 1
ATOM 868 N N . PRO A 1 109 ? 5.901 2.210 -11.996 1.00 94.94 109 PRO A N 1
ATOM 869 C CA . PRO A 1 109 ? 7.025 2.029 -11.085 1.00 94.94 109 PRO A CA 1
ATOM 870 C C . PRO A 1 109 ? 6.648 1.285 -9.800 1.00 94.94 109 PRO A C 1
ATOM 872 O O . PRO A 1 109 ? 7.420 0.459 -9.313 1.00 94.94 109 PRO A O 1
ATOM 875 N N . VAL A 1 110 ? 5.454 1.533 -9.253 1.00 97.00 110 VAL A N 1
ATOM 876 C CA . VAL A 1 110 ? 4.982 0.838 -8.045 1.00 97.00 110 VAL A CA 1
ATOM 877 C C . VAL A 1 110 ? 4.593 -0.599 -8.377 1.00 97.00 110 VAL A C 1
ATOM 879 O O . VAL A 1 110 ? 4.979 -1.515 -7.650 1.00 97.00 110 VAL A O 1
ATOM 882 N N . ALA A 1 111 ? 3.902 -0.812 -9.498 1.00 96.56 111 ALA A N 1
ATOM 883 C CA . ALA A 1 111 ? 3.551 -2.148 -9.962 1.00 96.56 111 ALA A CA 1
ATOM 884 C C . ALA A 1 111 ? 4.793 -3.007 -10.204 1.00 96.56 111 ALA A C 1
ATOM 886 O O . ALA A 1 111 ? 4.855 -4.135 -9.716 1.00 96.56 111 ALA A O 1
ATOM 887 N N . TYR A 1 112 ? 5.816 -2.448 -10.854 1.00 96.19 112 TYR A N 1
ATOM 888 C CA . TYR A 1 112 ? 7.095 -3.117 -11.069 1.00 96.19 112 TYR A CA 1
ATOM 889 C C . TYR A 1 112 ? 7.742 -3.538 -9.746 1.00 96.19 112 TYR A C 1
ATOM 891 O O . TYR A 1 112 ? 8.133 -4.695 -9.604 1.00 96.19 112 TYR A O 1
ATOM 899 N N . LEU A 1 113 ? 7.809 -2.642 -8.754 1.00 96.94 113 LEU A N 1
ATOM 900 C CA . LEU A 1 113 ? 8.342 -2.976 -7.429 1.00 96.94 113 LEU A CA 1
ATOM 901 C C . LEU A 1 113 ? 7.557 -4.107 -6.742 1.00 96.94 113 LEU A C 1
ATOM 903 O O . LEU A 1 113 ? 8.132 -4.880 -5.984 1.00 96.94 113 LEU A O 1
ATOM 907 N N . PHE A 1 114 ? 6.248 -4.202 -6.964 1.00 97.31 114 PHE A N 1
ATOM 908 C CA . PHE A 1 114 ? 5.411 -5.198 -6.294 1.00 97.31 114 PHE A CA 1
ATOM 909 C C . PHE A 1 114 ? 5.563 -6.592 -6.910 1.00 97.31 114 PHE A C 1
ATOM 911 O O . PHE A 1 114 ? 5.598 -7.569 -6.162 1.00 97.31 114 PHE A O 1
ATOM 918 N N . VAL A 1 115 ? 5.696 -6.687 -8.237 1.00 96.12 115 VAL A N 1
ATOM 919 C CA . VAL A 1 115 ? 5.785 -7.976 -8.954 1.00 96.12 115 VAL A CA 1
ATOM 920 C C . VAL A 1 115 ? 7.201 -8.474 -9.179 1.00 96.12 115 VAL A C 1
ATOM 922 O O . VAL A 1 115 ? 7.380 -9.650 -9.463 1.00 96.12 115 VAL A O 1
ATOM 925 N N . SER A 1 116 ? 8.213 -7.615 -9.100 1.00 95.25 116 SER A N 1
ATOM 926 C CA . SER A 1 116 ? 9.578 -8.027 -9.430 1.00 95.25 116 SER A CA 1
ATOM 927 C C . SER A 1 116 ? 10.240 -8.776 -8.279 1.00 95.25 116 SER A C 1
ATOM 929 O O . SER A 1 116 ? 9.896 -8.597 -7.105 1.00 95.25 116 SER A O 1
ATOM 931 N N . SER A 1 117 ? 11.252 -9.585 -8.604 1.00 95.88 117 SER A N 1
ATOM 932 C CA . SER A 1 117 ? 12.064 -10.234 -7.578 1.00 95.88 117 SER A CA 1
ATOM 933 C C . SER A 1 117 ? 12.702 -9.183 -6.651 1.00 95.88 117 SER A C 1
ATOM 935 O O . SER A 1 117 ? 12.963 -8.053 -7.076 1.00 95.88 117 SER A O 1
ATOM 937 N N . PRO A 1 118 ? 13.009 -9.512 -5.385 1.00 97.00 118 PRO A N 1
ATOM 938 C CA . PRO A 1 118 ? 13.657 -8.566 -4.479 1.00 97.00 118 PRO A CA 1
ATOM 939 C C . PRO A 1 118 ? 14.963 -7.966 -5.030 1.00 97.00 118 PRO A C 1
ATOM 941 O O . PRO A 1 118 ? 15.264 -6.799 -4.772 1.00 97.00 118 PRO A O 1
ATOM 944 N N . PHE A 1 119 ? 15.733 -8.739 -5.803 1.00 95.88 119 PHE A N 1
ATOM 945 C CA . PHE A 1 119 ? 16.970 -8.265 -6.430 1.00 95.88 119 PHE A CA 1
ATOM 946 C C . PHE A 1 119 ? 16.694 -7.271 -7.560 1.00 95.88 119 PHE A C 1
ATOM 948 O O . PHE A 1 119 ? 17.296 -6.194 -7.570 1.00 95.88 119 PHE A O 1
ATOM 955 N N . ASP A 1 120 ? 15.740 -7.577 -8.438 1.00 96.25 120 ASP A N 1
ATOM 956 C CA . ASP A 1 120 ? 15.344 -6.688 -9.536 1.00 96.25 120 ASP A CA 1
ATOM 957 C C . ASP A 1 120 ? 14.716 -5.403 -8.996 1.00 96.25 120 ASP A C 1
ATOM 959 O O . ASP A 1 120 ? 15.083 -4.303 -9.402 1.00 96.25 120 ASP A O 1
ATOM 963 N N . SER A 1 121 ? 13.862 -5.520 -7.979 1.00 96.44 121 SER A N 1
ATOM 964 C CA . SER A 1 121 ? 13.281 -4.384 -7.263 1.00 96.44 121 SER A CA 1
ATOM 965 C C . SER A 1 121 ? 14.348 -3.486 -6.636 1.00 96.44 121 SER A C 1
ATOM 967 O O . SER A 1 121 ? 14.223 -2.264 -6.676 1.00 96.44 121 SER A O 1
ATOM 969 N N . ARG A 1 122 ? 15.437 -4.047 -6.090 1.00 96.88 122 ARG A N 1
ATOM 970 C CA . ARG A 1 122 ? 16.571 -3.260 -5.568 1.00 96.88 122 ARG A CA 1
ATOM 971 C C . ARG A 1 122 ? 17.338 -2.539 -6.676 1.00 96.88 122 ARG A C 1
ATOM 973 O O . ARG A 1 122 ? 17.747 -1.387 -6.477 1.00 96.88 122 ARG A O 1
ATOM 980 N N . ALA A 1 123 ? 17.575 -3.216 -7.798 1.00 95.69 123 ALA A N 1
ATOM 981 C CA . ALA A 1 123 ? 18.229 -2.620 -8.956 1.00 95.69 123 ALA A CA 1
ATOM 982 C C . ALA A 1 123 ? 17.380 -1.460 -9.495 1.00 95.69 123 ALA A C 1
ATOM 984 O O . ALA A 1 123 ? 17.849 -0.321 -9.509 1.00 95.69 123 ALA A O 1
ATOM 985 N N . TYR A 1 124 ? 16.102 -1.723 -9.774 1.00 95.94 124 TYR A N 1
ATOM 986 C CA . TYR A 1 124 ? 15.121 -0.744 -10.239 1.00 95.94 124 TYR A CA 1
ATOM 987 C C . TYR A 1 124 ? 14.970 0.435 -9.280 1.00 95.94 124 TYR A C 1
ATOM 989 O O . TYR A 1 124 ? 14.968 1.591 -9.704 1.00 95.94 124 TYR A O 1
ATOM 997 N N . TRP A 1 125 ? 14.937 0.168 -7.972 1.00 96.69 125 TRP A N 1
ATOM 998 C CA . TRP A 1 125 ? 14.915 1.216 -6.959 1.00 96.69 125 TRP A CA 1
ATOM 999 C C . TRP A 1 125 ? 16.083 2.189 -7.121 1.00 96.69 125 TRP A C 1
ATOM 1001 O O . TR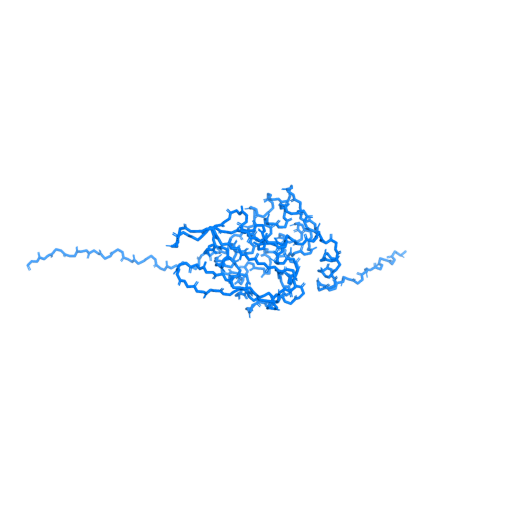P A 1 125 ? 15.900 3.402 -7.078 1.00 96.69 125 TRP A O 1
ATOM 1011 N N . SER A 1 126 ? 17.291 1.659 -7.311 1.00 94.38 126 SER A N 1
ATOM 1012 C CA . SER A 1 126 ? 18.513 2.463 -7.387 1.00 94.38 126 SER A CA 1
ATOM 1013 C C . SER A 1 126 ? 18.619 3.265 -8.684 1.00 94.38 126 SER A C 1
ATOM 1015 O O . SER A 1 126 ? 19.246 4.320 -8.674 1.00 94.38 126 SER A O 1
ATOM 1017 N N . THR A 1 127 ? 18.036 2.767 -9.776 1.00 92.44 127 THR A N 1
ATOM 1018 C CA . THR A 1 127 ? 18.147 3.374 -11.110 1.00 92.44 127 THR A CA 1
ATOM 1019 C C . THR A 1 127 ? 16.971 4.264 -11.496 1.00 92.44 127 THR A C 1
ATOM 1021 O O . THR A 1 127 ? 17.172 5.190 -12.268 1.00 92.44 127 THR A O 1
ATOM 1024 N N . GLN A 1 128 ? 15.761 3.970 -11.007 1.00 91.94 128 GLN A N 1
ATOM 1025 C CA . GLN A 1 128 ? 14.518 4.618 -11.453 1.00 91.94 128 GLN A CA 1
ATOM 1026 C C . GLN A 1 128 ? 13.770 5.294 -10.303 1.00 91.94 128 GLN A C 1
ATOM 1028 O O . GLN A 1 128 ? 13.320 6.423 -10.422 1.00 91.94 128 GLN A O 1
ATOM 1033 N N . VAL A 1 129 ? 13.631 4.629 -9.153 1.00 92.12 129 VAL A N 1
ATOM 1034 C CA . VAL A 1 129 ? 12.837 5.193 -8.045 1.00 92.12 129 VAL A CA 1
ATOM 1035 C C . VAL A 1 129 ? 13.603 6.309 -7.339 1.00 92.12 129 VAL A C 1
ATOM 1037 O O . VAL A 1 129 ? 13.029 7.335 -6.982 1.00 92.12 129 VAL A O 1
ATOM 1040 N N . LEU A 1 130 ? 14.908 6.121 -7.127 1.00 91.75 130 LEU A N 1
ATOM 1041 C CA . LEU A 1 130 ? 15.731 7.014 -6.315 1.00 91.75 130 LEU A CA 1
ATOM 1042 C C . LEU A 1 130 ? 15.882 8.427 -6.900 1.00 91.75 130 LEU A C 1
ATOM 1044 O O . LEU A 1 130 ? 16.066 9.360 -6.121 1.00 91.75 130 LEU A O 1
ATOM 1048 N N . SER A 1 131 ? 15.799 8.590 -8.224 1.00 89.44 131 SER A N 1
ATOM 1049 C CA . SER A 1 131 ? 15.896 9.900 -8.887 1.00 89.44 131 SER A CA 1
ATOM 1050 C C . SER A 1 131 ? 14.744 10.831 -8.519 1.00 89.44 131 SER A C 1
ATOM 1052 O O . SER A 1 131 ? 14.932 12.043 -8.439 1.00 89.44 131 SER A O 1
ATOM 1054 N N . ASP A 1 132 ? 13.567 10.261 -8.260 1.00 89.69 132 ASP A N 1
ATOM 1055 C CA . ASP A 1 132 ? 12.320 11.014 -8.161 1.00 89.69 132 ASP A CA 1
ATOM 1056 C C . ASP A 1 132 ? 11.641 10.903 -6.798 1.00 89.69 132 ASP A C 1
ATOM 1058 O O . ASP A 1 132 ? 10.853 11.772 -6.417 1.00 89.69 132 ASP A O 1
ATOM 1062 N N . VAL A 1 133 ? 11.908 9.852 -6.032 1.00 94.81 133 VAL A N 1
ATOM 1063 C CA . VAL A 1 133 ? 11.180 9.613 -4.787 1.00 94.81 133 VAL A CA 1
ATOM 1064 C C . VAL A 1 133 ? 11.528 10.658 -3.719 1.00 94.81 133 VAL A C 1
ATOM 1066 O O . VAL A 1 133 ? 12.690 10.861 -3.356 1.00 94.81 133 VAL A O 1
ATOM 1069 N N . LYS A 1 134 ? 10.514 11.314 -3.148 1.00 95.38 134 LYS A N 1
ATOM 1070 C CA . LYS A 1 134 ? 10.707 12.179 -1.972 1.00 95.38 134 LYS A CA 1
ATOM 1071 C C . LYS A 1 134 ? 10.895 11.343 -0.716 1.00 95.38 134 LYS A C 1
ATOM 1073 O O . LYS A 1 134 ? 10.520 10.177 -0.686 1.00 95.38 134 LYS A O 1
ATOM 1078 N N . ALA A 1 135 ? 11.419 11.945 0.354 1.00 94.62 135 ALA A N 1
ATOM 1079 C CA . ALA A 1 135 ? 11.632 11.244 1.620 1.00 94.62 135 ALA A CA 1
ATOM 1080 C C . ALA A 1 135 ? 10.367 10.494 2.077 1.00 94.62 135 ALA A C 1
ATOM 1082 O O . ALA A 1 135 ? 10.389 9.270 2.132 1.00 94.62 135 ALA A O 1
ATOM 1083 N N . ASP A 1 136 ? 9.243 11.174 2.286 1.00 96.06 136 ASP A N 1
ATOM 1084 C CA . ASP A 1 136 ? 8.036 10.536 2.836 1.00 96.06 136 ASP A CA 1
ATOM 1085 C C . ASP A 1 136 ? 7.444 9.449 1.919 1.00 96.06 136 ASP A C 1
ATOM 1087 O O . ASP A 1 136 ? 7.037 8.383 2.387 1.00 96.06 136 ASP A O 1
ATOM 1091 N N . GLU A 1 137 ? 7.475 9.674 0.602 1.00 97.25 137 GLU A N 1
ATOM 1092 C CA . GLU A 1 137 ? 7.104 8.692 -0.431 1.00 97.25 137 GLU A CA 1
ATOM 1093 C C . GLU A 1 137 ? 7.992 7.445 -0.325 1.00 97.25 137 GLU A C 1
ATOM 1095 O O . GLU A 1 137 ? 7.521 6.310 -0.304 1.00 97.25 137 GLU A O 1
ATOM 1100 N N . SER A 1 138 ? 9.294 7.655 -0.144 1.00 96.94 138 SER A N 1
ATOM 1101 C CA . SER A 1 138 ? 10.299 6.606 -0.015 1.00 96.94 138 SER A CA 1
ATOM 1102 C C . SER A 1 138 ? 10.091 5.751 1.235 1.00 96.94 138 SER A C 1
ATOM 1104 O O . SER A 1 138 ? 10.349 4.544 1.223 1.00 96.94 138 SER A O 1
ATOM 1106 N N . TRP A 1 139 ? 9.634 6.359 2.329 1.00 96.56 139 TRP A N 1
ATOM 1107 C CA . TRP A 1 139 ? 9.277 5.644 3.553 1.00 96.56 139 TRP A CA 1
ATOM 1108 C C . TRP A 1 139 ? 7.975 4.857 3.388 1.00 96.56 139 TRP A C 1
ATOM 1110 O O . TRP A 1 139 ? 7.874 3.735 3.889 1.00 96.56 139 TRP A O 1
ATOM 1120 N N . ALA A 1 140 ? 6.995 5.412 2.675 1.00 98.19 140 ALA A N 1
ATOM 1121 C CA . ALA A 1 140 ? 5.726 4.747 2.406 1.00 98.19 140 ALA A CA 1
ATOM 1122 C C . ALA A 1 140 ? 5.888 3.536 1.473 1.00 98.19 140 ALA A C 1
ATOM 1124 O O . ALA A 1 140 ? 5.435 2.444 1.814 1.00 98.19 140 ALA A O 1
ATOM 1125 N N . LEU A 1 141 ? 6.629 3.681 0.369 1.00 98.31 141 LEU A N 1
ATOM 1126 C CA . LEU A 1 141 ? 6.928 2.580 -0.554 1.00 98.31 141 LEU A CA 1
ATOM 1127 C C . LEU A 1 141 ? 7.679 1.444 0.150 1.00 98.31 141 LEU A C 1
ATOM 1129 O O . LEU A 1 141 ? 7.294 0.283 0.040 1.00 98.31 141 LEU A O 1
ATOM 1133 N N . ARG A 1 142 ? 8.702 1.760 0.956 1.00 98.12 142 ARG A N 1
ATOM 1134 C CA . ARG A 1 142 ? 9.397 0.741 1.763 1.00 98.12 142 ARG A CA 1
ATOM 1135 C C . ARG A 1 142 ? 8.474 0.048 2.755 1.00 98.12 142 ARG A C 1
ATOM 1137 O O . ARG A 1 142 ? 8.594 -1.158 2.950 1.00 98.12 142 ARG A O 1
ATOM 1144 N N . ALA A 1 143 ? 7.572 0.789 3.399 1.00 98.44 143 ALA A N 1
ATOM 1145 C CA . ALA A 1 143 ? 6.597 0.196 4.307 1.00 98.44 143 ALA A CA 1
ATOM 1146 C C . ALA A 1 143 ? 5.661 -0.774 3.569 1.00 98.44 143 ALA A C 1
ATOM 1148 O O . ALA A 1 143 ? 5.326 -1.822 4.124 1.00 98.44 143 ALA A O 1
ATOM 1149 N N . ALA A 1 144 ? 5.297 -0.472 2.319 1.00 98.56 144 ALA A N 1
ATOM 1150 C CA . ALA A 1 144 ? 4.478 -1.355 1.496 1.00 98.56 144 ALA A CA 1
ATOM 1151 C C . ALA A 1 144 ? 5.248 -2.636 1.157 1.00 98.56 144 ALA A C 1
ATOM 1153 O O . ALA A 1 144 ? 4.772 -3.722 1.476 1.00 98.56 144 ALA A O 1
ATOM 1154 N N . LEU A 1 145 ? 6.491 -2.520 0.675 1.00 98.44 145 LEU A N 1
ATOM 1155 C CA . LEU A 1 145 ? 7.363 -3.675 0.410 1.00 98.44 145 LEU A CA 1
ATOM 1156 C C . LEU A 1 145 ? 7.582 -4.543 1.657 1.00 98.44 145 LEU A C 1
ATOM 1158 O O . LEU A 1 145 ? 7.547 -5.768 1.590 1.00 98.44 145 LEU A O 1
ATOM 1162 N N . HIS A 1 146 ? 7.751 -3.923 2.827 1.00 98.31 146 HIS A N 1
ATOM 1163 C CA . HIS A 1 146 ? 7.857 -4.662 4.083 1.00 98.31 146 HIS A CA 1
ATOM 1164 C C . HIS A 1 146 ? 6.578 -5.435 4.420 1.00 98.31 146 HIS A C 1
ATOM 1166 O O . HIS A 1 146 ? 6.659 -6.485 5.055 1.00 98.31 146 HIS A O 1
ATOM 1172 N N . SER A 1 147 ? 5.417 -4.928 4.012 1.00 98.56 147 SER A N 1
ATOM 1173 C CA . SER A 1 147 ? 4.133 -5.613 4.192 1.00 98.56 147 SER A CA 1
ATOM 1174 C C . SER A 1 147 ? 4.021 -6.787 3.225 1.00 98.56 147 SER A C 1
ATOM 1176 O O . SER A 1 147 ? 3.666 -7.875 3.660 1.00 98.56 147 SER A O 1
ATOM 1178 N N . LEU A 1 148 ? 4.457 -6.627 1.968 1.00 98.50 148 LEU A N 1
ATOM 1179 C CA . LEU A 1 148 ? 4.551 -7.739 1.012 1.00 98.50 148 LEU A CA 1
ATOM 1180 C C . LEU A 1 148 ? 5.439 -8.874 1.546 1.00 98.50 148 LEU A C 1
ATOM 1182 O O . LEU A 1 148 ? 5.040 -10.032 1.488 1.00 98.50 148 LEU A O 1
ATOM 1186 N N . CYS A 1 149 ? 6.590 -8.551 2.154 1.00 98.19 149 CYS A N 1
ATOM 1187 C CA . CYS A 1 149 ? 7.444 -9.540 2.823 1.00 98.19 149 CYS A CA 1
ATOM 1188 C C . CYS A 1 149 ? 6.726 -10.290 3.949 1.00 98.19 149 CYS A C 1
ATOM 1190 O O . CYS A 1 149 ? 6.880 -11.502 4.068 1.00 98.19 149 CYS A O 1
ATOM 1192 N N . ARG A 1 150 ? 5.983 -9.580 4.807 1.00 97.75 150 ARG A N 1
ATOM 1193 C CA . ARG A 1 150 ? 5.282 -10.191 5.949 1.00 97.75 150 ARG A CA 1
ATOM 1194 C C . ARG A 1 150 ? 4.112 -11.062 5.515 1.00 97.75 150 ARG A C 1
ATOM 1196 O O . ARG A 1 150 ? 3.890 -12.108 6.111 1.00 97.75 150 ARG A O 1
ATOM 1203 N N . LEU A 1 151 ? 3.389 -10.616 4.495 1.00 97.50 151 LEU A N 1
ATOM 1204 C CA . LEU A 1 151 ? 2.229 -11.303 3.937 1.00 97.50 151 LEU A CA 1
ATOM 1205 C C . LEU A 1 151 ? 2.615 -12.405 2.940 1.00 97.50 151 LEU A C 1
ATOM 1207 O O . LEU A 1 151 ? 1.742 -13.138 2.490 1.00 97.50 151 LEU A O 1
ATOM 1211 N N . ASN A 1 152 ? 3.905 -12.529 2.613 1.00 97.44 152 ASN A N 1
ATOM 1212 C CA . ASN A 1 152 ? 4.442 -1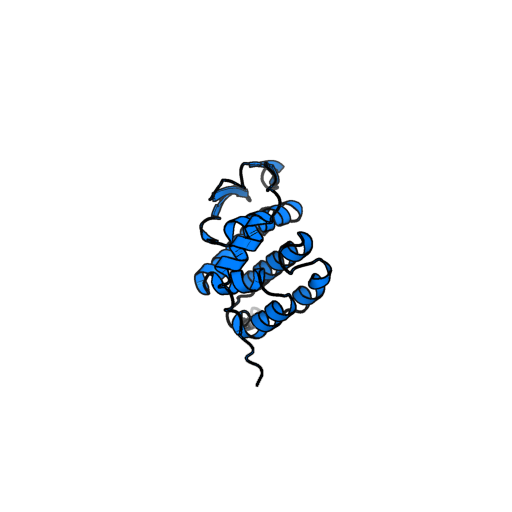3.479 1.642 1.00 97.44 152 ASN A CA 1
ATOM 1213 C C . ASN A 1 152 ? 3.775 -13.362 0.254 1.00 97.44 152 ASN A C 1
ATOM 1215 O O . ASN A 1 152 ? 3.309 -14.350 -0.314 1.00 97.44 152 ASN A O 1
ATOM 1219 N N . ILE A 1 153 ? 3.673 -12.130 -0.261 1.00 97.25 153 ILE A N 1
ATOM 1220 C CA . ILE A 1 153 ? 2.981 -11.808 -1.519 1.00 97.25 153 ILE A CA 1
ATOM 1221 C C . ILE A 1 153 ? 3.973 -11.733 -2.688 1.00 97.25 153 ILE A C 1
ATOM 1223 O O . ILE A 1 153 ? 4.971 -11.014 -2.631 1.00 97.25 153 ILE A O 1
ATOM 1227 N N . GLY A 1 154 ? 3.660 -12.421 -3.790 1.00 94.94 154 GLY A N 1
ATOM 1228 C CA . GLY A 1 154 ? 4.487 -12.420 -5.001 1.00 94.94 154 GLY A CA 1
ATOM 1229 C C . GLY A 1 154 ? 5.854 -13.060 -4.751 1.00 94.94 154 GLY A C 1
ATOM 1230 O O . GLY A 1 154 ? 5.941 -14.159 -4.209 1.00 94.94 154 GLY A O 1
ATOM 1231 N N . HIS A 1 155 ? 6.931 -12.364 -5.125 1.00 96.00 155 HIS A N 1
ATOM 1232 C CA . HIS A 1 155 ? 8.308 -12.797 -4.843 1.00 96.00 155 HIS A CA 1
ATOM 1233 C C . HIS A 1 155 ? 8.828 -12.335 -3.473 1.00 96.00 155 HIS A C 1
ATOM 1235 O O . HIS A 1 155 ? 9.983 -12.600 -3.118 1.00 96.00 155 HIS A O 1
ATOM 1241 N N . TRP A 1 156 ? 8.013 -11.610 -2.707 1.00 97.50 156 TRP A N 1
ATOM 1242 C CA . TRP A 1 156 ? 8.414 -11.067 -1.421 1.00 97.50 156 TRP A CA 1
ATOM 1243 C C . TRP A 1 156 ? 8.174 -12.089 -0.325 1.00 97.50 156 TRP A C 1
ATOM 1245 O O . TRP A 1 156 ? 7.050 -12.511 -0.089 1.00 97.50 156 TRP A O 1
ATOM 1255 N N . SER A 1 157 ? 9.242 -12.433 0.388 1.00 96.81 157 SER A N 1
ATOM 1256 C CA . SER A 1 157 ? 9.190 -13.319 1.549 1.00 96.81 157 SER A CA 1
ATOM 1257 C C . SER A 1 157 ? 9.814 -12.633 2.766 1.00 96.81 157 SER A C 1
ATOM 1259 O O . SER A 1 157 ? 10.534 -11.635 2.610 1.00 96.81 157 SER A O 1
ATOM 1261 N N . PRO A 1 158 ? 9.628 -13.164 3.987 1.00 96.75 158 PRO A N 1
ATOM 1262 C CA . PRO A 1 158 ? 10.274 -12.617 5.177 1.00 96.75 158 PRO A CA 1
ATOM 1263 C C . PRO A 1 158 ? 11.804 -12.513 5.051 1.00 96.75 158 PRO A C 1
ATOM 1265 O O . PRO A 1 158 ? 12.395 -11.550 5.549 1.00 96.75 158 PRO A O 1
ATOM 1268 N N . LEU A 1 159 ? 12.441 -13.434 4.317 1.00 95.62 159 LEU A N 1
ATOM 1269 C CA . LEU A 1 159 ? 13.892 -13.452 4.074 1.00 95.62 159 LEU A CA 1
ATOM 1270 C C . LEU A 1 159 ? 14.373 -12.244 3.253 1.00 95.62 159 LEU A C 1
ATOM 1272 O O . LEU A 1 159 ? 15.494 -11.769 3.430 1.00 95.62 159 LEU A O 1
ATOM 1276 N N . SER A 1 160 ? 13.507 -11.692 2.405 1.00 95.56 160 SER A N 1
ATOM 1277 C CA . SER A 1 160 ? 13.797 -10.540 1.544 1.00 95.56 160 SER A CA 1
ATOM 1278 C C . SER A 1 160 ? 13.807 -9.204 2.302 1.00 95.56 160 SER A C 1
ATOM 1280 O O . SER A 1 160 ? 14.203 -8.178 1.750 1.00 95.56 160 SER A O 1
ATOM 1282 N N . THR A 1 161 ? 13.421 -9.185 3.583 1.00 95.12 161 THR A N 1
ATOM 1283 C CA . THR A 1 161 ? 13.351 -7.966 4.412 1.00 95.12 161 THR A CA 1
ATOM 1284 C C . THR A 1 161 ? 14.685 -7.211 4.477 1.00 95.12 161 THR A C 1
ATOM 1286 O O . THR A 1 161 ? 14.701 -5.978 4.535 1.00 95.12 161 THR A O 1
ATOM 1289 N N . SER A 1 162 ? 15.814 -7.928 4.461 1.00 95.50 162 SER A N 1
ATOM 1290 C CA . SER A 1 162 ? 17.162 -7.341 4.482 1.00 95.50 162 SER A CA 1
ATOM 1291 C C . SER A 1 162 ? 17.442 -6.474 3.250 1.00 95.50 162 SER A C 1
ATOM 1293 O O . SER A 1 162 ? 18.077 -5.425 3.368 1.00 95.50 162 SER A O 1
ATOM 1295 N N . ILE A 1 163 ? 16.898 -6.852 2.091 1.00 95.56 163 ILE A N 1
ATOM 1296 C CA . ILE A 1 163 ? 17.033 -6.104 0.839 1.00 95.56 163 ILE A CA 1
ATOM 1297 C C . ILE A 1 163 ? 16.342 -4.746 0.957 1.00 95.56 163 ILE A C 1
ATOM 1299 O O . ILE A 1 163 ? 16.942 -3.729 0.613 1.00 95.56 163 ILE A O 1
ATOM 1303 N N . ILE A 1 164 ? 15.130 -4.711 1.520 1.00 94.94 164 ILE A N 1
ATOM 1304 C CA . ILE A 1 164 ? 14.364 -3.469 1.711 1.00 94.94 164 ILE A CA 1
ATOM 1305 C C . ILE A 1 164 ? 15.108 -2.516 2.658 1.00 94.94 164 ILE A C 1
ATOM 1307 O O . ILE A 1 164 ? 15.219 -1.316 2.387 1.00 94.94 164 ILE A O 1
ATOM 1311 N N . ARG A 1 165 ? 15.683 -3.053 3.744 1.00 93.94 165 ARG A N 1
ATOM 1312 C CA . ARG A 1 165 ? 16.514 -2.280 4.685 1.00 93.94 165 ARG A CA 1
ATOM 1313 C C . ARG A 1 165 ? 17.763 -1.697 4.015 1.00 93.94 165 ARG A C 1
ATOM 1315 O O . ARG A 1 165 ? 18.203 -0.618 4.399 1.00 93.94 165 ARG A O 1
ATOM 1322 N N . GLY A 1 166 ? 18.304 -2.388 3.011 1.00 93.38 166 GLY A N 1
ATOM 1323 C CA . GLY A 1 166 ? 19.465 -1.965 2.226 1.00 93.38 166 GLY A CA 1
ATOM 1324 C C . GLY A 1 166 ? 19.164 -1.006 1.066 1.00 93.38 166 GLY A C 1
ATOM 1325 O O . GLY A 1 166 ? 20.093 -0.627 0.348 1.00 93.38 166 GLY A O 1
ATOM 1326 N N . LEU A 1 167 ? 17.905 -0.611 0.842 1.00 94.12 167 LEU A N 1
ATOM 1327 C CA . LEU A 1 167 ? 17.553 0.329 -0.226 1.00 94.12 167 LEU A CA 1
ATOM 1328 C C . LEU A 1 167 ? 18.082 1.734 0.078 1.00 94.12 167 LEU A C 1
ATOM 1330 O O . LEU A 1 167 ? 17.764 2.312 1.123 1.00 94.12 167 LEU A O 1
ATOM 1334 N N . LYS A 1 168 ? 18.809 2.327 -0.877 1.00 92.06 168 LYS A N 1
ATOM 1335 C CA . LYS A 1 168 ? 19.348 3.694 -0.777 1.00 92.06 168 LYS A CA 1
ATOM 1336 C C . LYS A 1 168 ? 18.238 4.710 -0.512 1.00 92.06 168 LYS A C 1
ATOM 1338 O O . LYS A 1 168 ? 17.185 4.670 -1.149 1.00 92.06 168 LYS A O 1
ATOM 1343 N N . LYS A 1 169 ? 18.456 5.607 0.447 1.00 89.00 169 LYS A N 1
ATOM 1344 C CA . LYS A 1 169 ? 17.518 6.689 0.777 1.00 89.00 169 LYS A CA 1
ATOM 1345 C C . LYS A 1 169 ? 17.726 7.851 -0.198 1.00 89.00 169 LYS A C 1
ATOM 1347 O O . LYS A 1 169 ? 18.873 8.057 -0.589 1.00 89.00 169 LYS A O 1
ATOM 1352 N N . PRO A 1 170 ? 16.667 8.588 -0.579 1.00 86.50 170 PRO A N 1
ATOM 1353 C CA . PRO A 1 170 ? 16.848 9.810 -1.346 1.00 86.50 170 PRO A CA 1
ATOM 1354 C C . PRO A 1 170 ? 17.746 10.745 -0.543 1.00 86.50 170 PRO A C 1
ATOM 1356 O O . PRO A 1 170 ? 17.584 10.868 0.678 1.00 86.50 170 PRO A O 1
ATOM 1359 N N . GLU A 1 171 ? 18.715 11.362 -1.211 1.00 75.31 171 GLU A N 1
ATOM 1360 C CA . GLU A 1 171 ? 19.505 12.404 -0.575 1.00 75.31 171 GLU A CA 1
ATOM 1361 C C . GLU A 1 171 ? 18.540 13.518 -0.186 1.00 75.31 171 GLU A C 1
ATOM 1363 O O . GLU A 1 171 ? 17.810 14.065 -1.016 1.00 75.31 171 GLU A O 1
ATOM 1368 N N . GLY A 1 172 ? 18.462 13.794 1.117 1.00 56.59 172 GLY A N 1
ATOM 1369 C CA . GLY A 1 172 ? 17.666 14.906 1.595 1.00 56.59 172 GLY A CA 1
ATOM 1370 C C . GLY A 1 172 ? 18.170 16.148 0.880 1.00 56.59 172 GLY A C 1
ATOM 1371 O O . GLY A 1 172 ? 19.350 16.475 0.999 1.00 56.59 172 GLY A O 1
ATOM 1372 N N . ARG A 1 173 ? 17.293 16.829 0.133 1.00 43.41 173 ARG A N 1
ATOM 1373 C CA . ARG A 1 173 ? 17.566 18.185 -0.341 1.00 43.41 173 ARG A CA 1
ATOM 1374 C C . ARG A 1 173 ? 18.066 18.942 0.888 1.00 43.41 173 ARG A C 1
ATOM 1376 O O . ARG A 1 173 ? 17.306 19.071 1.849 1.00 43.41 173 ARG A O 1
ATOM 1383 N N . GLN A 1 174 ? 19.348 19.320 0.911 1.00 39.50 174 GLN A N 1
ATOM 1384 C CA . GLN A 1 174 ? 19.917 20.074 2.020 1.00 39.50 174 GLN A CA 1
ATOM 1385 C C . GLN A 1 174 ? 19.058 21.324 2.166 1.00 39.50 174 GLN A C 1
ATOM 1387 O O . GLN A 1 174 ? 19.136 22.246 1.358 1.00 39.50 174 GLN A O 1
ATOM 1392 N N . VAL A 1 175 ? 18.190 21.343 3.173 1.00 44.66 175 VAL A N 1
ATOM 1393 C CA . VAL A 1 175 ? 17.637 22.599 3.651 1.00 44.66 175 VAL A CA 1
ATOM 1394 C C . VAL A 1 175 ? 18.866 23.363 4.137 1.00 44.66 175 VAL A C 1
ATOM 1396 O O . VAL A 1 175 ? 19.595 22.811 4.973 1.00 44.66 175 VAL A O 1
ATOM 1399 N N . PRO A 1 176 ? 19.166 24.567 3.612 1.00 37.50 176 PRO A N 1
ATOM 1400 C CA . PRO A 1 176 ? 20.255 25.367 4.143 1.00 37.50 176 PRO A CA 1
ATOM 1401 C C . PRO A 1 176 ? 20.047 25.434 5.649 1.00 37.50 176 PRO A C 1
ATOM 1403 O O . PRO A 1 176 ? 18.961 25.812 6.101 1.00 37.50 176 PRO A O 1
ATOM 1406 N N . ARG A 1 177 ? 21.037 24.979 6.428 1.00 35.84 177 ARG A N 1
ATOM 1407 C CA . ARG A 1 177 ? 21.003 25.115 7.885 1.00 35.84 177 ARG A CA 1
ATOM 1408 C C . ARG A 1 177 ? 20.690 26.580 8.150 1.00 35.84 177 ARG A C 1
ATOM 1410 O O . ARG A 1 177 ? 21.530 27.421 7.844 1.00 35.84 177 ARG A O 1
ATOM 1417 N N . ARG A 1 178 ? 19.486 26.887 8.653 1.00 39.66 178 ARG A N 1
ATOM 1418 C CA . ARG A 1 178 ? 19.153 28.243 9.093 1.00 39.66 178 ARG A CA 1
ATOM 1419 C C . ARG A 1 178 ? 20.274 28.656 10.030 1.00 39.66 178 ARG A C 1
ATOM 1421 O O . ARG A 1 178 ? 20.474 28.033 11.075 1.00 39.66 178 ARG A O 1
ATOM 1428 N N . SER A 1 179 ? 21.052 29.634 9.586 1.00 38.19 179 SER A N 1
ATOM 1429 C CA . SER A 1 179 ? 22.102 30.270 10.353 1.00 38.19 179 SER A CA 1
ATOM 1430 C C . SER A 1 179 ? 21.482 30.628 11.691 1.00 38.19 179 SER A C 1
ATOM 1432 O O . SER A 1 179 ? 20.483 31.341 11.755 1.00 38.19 179 SER A O 1
ATOM 1434 N N . ARG A 1 180 ? 22.031 30.035 12.747 1.00 37.28 180 ARG A N 1
ATOM 1435 C CA . ARG A 1 180 ? 21.738 30.336 14.141 1.00 37.28 180 ARG A CA 1
ATOM 1436 C C . ARG A 1 180 ? 21.682 31.861 14.284 1.00 37.28 180 ARG A C 1
ATOM 1438 O O . ARG A 1 180 ? 22.724 32.504 14.176 1.00 37.28 180 ARG A O 1
ATOM 1445 N N . TRP A 1 181 ? 20.484 32.424 14.468 1.00 33.81 181 TRP A N 1
ATOM 1446 C CA . TRP A 1 181 ? 20.318 33.821 14.856 1.00 33.81 181 TRP A CA 1
ATOM 1447 C C . TRP A 1 181 ? 21.146 34.018 16.125 1.00 33.81 181 TRP A C 1
ATOM 1449 O O . TRP A 1 181 ? 20.837 33.452 17.174 1.00 33.81 181 TRP A O 1
ATOM 1459 N N . ARG A 1 182 ? 22.268 34.734 16.002 1.00 36.19 182 ARG A N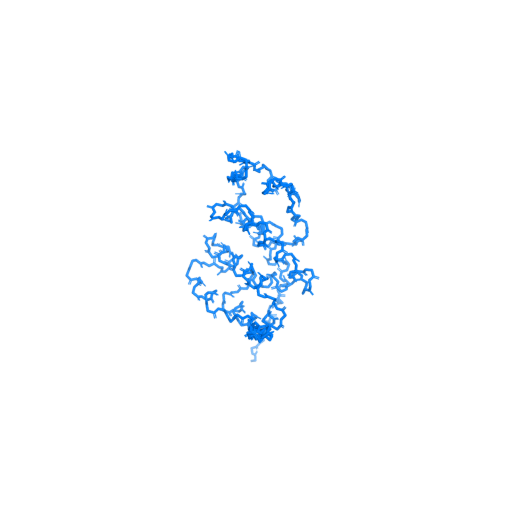 1
ATOM 1460 C CA . ARG A 1 182 ? 22.978 35.257 17.162 1.00 36.19 182 ARG A CA 1
ATOM 1461 C C . ARG A 1 182 ? 22.091 36.366 17.703 1.00 36.19 182 ARG A C 1
ATOM 1463 O O . ARG A 1 182 ? 21.857 37.353 17.012 1.00 36.19 182 ARG A O 1
ATOM 1470 N N . LEU A 1 183 ? 21.579 36.164 18.909 1.00 39.56 183 LEU A N 1
ATOM 1471 C CA . LEU A 1 183 ? 21.081 37.248 19.739 1.00 39.56 183 LEU A CA 1
ATOM 1472 C C . LEU A 1 183 ? 22.238 38.243 19.899 1.00 39.56 183 LEU A C 1
ATOM 1474 O O . LEU A 1 183 ? 23.282 37.891 20.449 1.00 39.56 183 LEU A O 1
ATOM 1478 N N . PHE A 1 184 ? 22.080 39.447 19.357 1.00 36.91 184 PHE A N 1
ATOM 1479 C CA . PHE A 1 184 ? 22.882 40.587 19.781 1.00 36.91 184 PHE A CA 1
ATOM 1480 C C . PHE A 1 184 ? 22.357 41.034 21.153 1.00 36.91 184 PHE A C 1
ATOM 1482 O O . PHE A 1 184 ? 21.136 41.078 21.331 1.00 36.91 184 PHE A O 1
ATOM 1489 N N . PRO A 1 185 ? 23.228 41.326 22.132 1.00 45.53 185 PRO A N 1
ATOM 1490 C CA . PRO A 1 185 ? 22.786 41.891 23.394 1.00 45.53 185 PRO A CA 1
ATOM 1491 C C . PRO A 1 185 ? 22.353 43.346 23.188 1.00 45.53 185 PRO A C 1
ATOM 1493 O O . PRO A 1 185 ? 22.951 44.081 22.401 1.00 45.53 185 PRO A O 1
ATOM 1496 N N . ALA A 1 186 ? 21.296 43.725 23.901 1.00 42.19 186 ALA A N 1
ATOM 1497 C CA . ALA A 1 186 ? 20.827 45.096 24.008 1.00 42.19 186 ALA A CA 1
ATOM 1498 C C . ALA A 1 186 ? 21.916 45.996 24.616 1.00 42.19 186 ALA A C 1
ATOM 1500 O O . ALA A 1 186 ? 22.639 45.579 25.524 1.00 42.19 186 ALA A O 1
ATOM 1501 N N . SER A 1 187 ? 22.014 47.220 24.105 1.00 57.19 187 SER A N 1
ATOM 1502 C CA . SER A 1 187 ? 22.635 48.369 24.773 1.00 57.19 187 SER A CA 1
ATOM 1503 C C . SER A 1 187 ? 21.568 49.435 24.949 1.00 57.19 187 SER A C 1
ATOM 1505 O O . SER A 1 187 ? 20.739 49.556 24.017 1.00 57.19 187 SER A O 1
#

pLDDT: mean 87.8, std 18.63, range [33.81, 98.56]

Foldseek 3Di:
DDPPPPDPPPQLLVLLLVLLVPADDDDQKAWAAAPCVRDIDIWGDLVPDQKTWDQHPNDIDMQGLVLLPSCSSLVSLLLSLCRVPHHPVVSRLLSVLLSVCCVVPNNRLLSCLQADALVVNLVCLVVPVLVDRDQSSLVSSLSSLCSCQVSVGHNRHVVSNVSSVVRDGRDPPPPPPPPPPPDDDDD

Radius of gyration: 19.97 Å; chains: 1; bounding box: 39×70×58 Å

Sequence (187 aa):
MNNNAIEPYSAPSVEITRMSAKLPPLPPVIRYFDDFYNEMRSIRDISSSGKISILVDGLERFIDFDAFGVLDIVMKHVVVDWFQRLDPTTVIMKVANVLRYIARCGLEPVAYLFVSSPFDSRAYWSTQVLSDVKADESWALRAALHSLCRLNIGHWSPLSTSIIRGLKKPEGRQVPRRSRWRLFPAS